Protein AF-A0A412N2S8-F1 (afdb_monomer_lite)

Secondary structure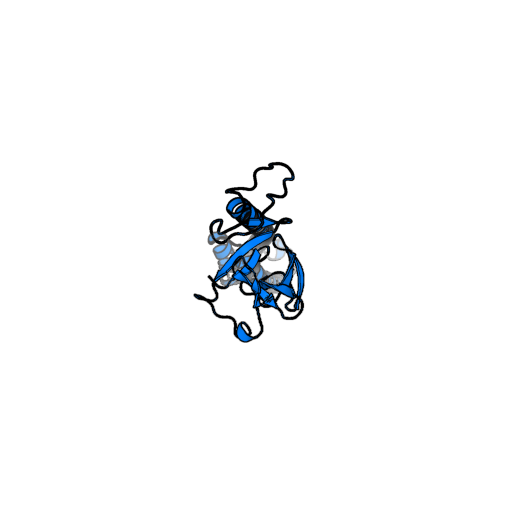 (DSSP, 8-state):
-PPP-TTTTT-SSHHHHHHHHHHHHHHHHHHHHHHHHHHGGGS-HHHHHHHHHHHHHGGG--SHHHHHHHHHHHHHHHHHHHHHHHHHHHHHHHHHHHHHHHHHHHHHHHTTSS-S-------TT-S-TTT--EEETTEEEEEEETTTS--TTGGG-EE-TT-BEE-TTSPEEEE-TTS-TT-EEEETTEEEEEEE--SPTTEEEEEE--

Radius of gyration: 35.7 Å; chains: 1; bounding box: 67×34×93 Å

Sequence (210 aa):
MQPVDYRGDGYGSMQEWNASMEAKRDSLEMRAQIIMNMYGDYATDDERAVLQGCIDGAGSLLTMGEVDTKSTELDELRTALENAKREALEAAAAEAEAAEAAQASYYNAGSGLSYTSAAYYANGSGLTRSSGVNNYNGRRETYYSSNVLYHHRTGEWTQDSEGFWRDPDGYYVVAAGDKAQGSTFTGSKGECKVYDSGCAAGTTDYYTGW

pLDDT: mean 87.4, std 16.27, range [31.22, 98.38]

Structure (mmCIF, N/CA/C/O backbone):
data_AF-A0A412N2S8-F1
#
_entry.id   AF-A0A412N2S8-F1
#
loop_
_atom_site.group_PDB
_atom_site.id
_atom_site.type_symbol
_atom_site.label_atom_id
_atom_site.label_alt_id
_atom_site.label_comp_id
_atom_site.label_asym_id
_atom_site.label_entity_id
_atom_site.label_seq_id
_atom_site.pdbx_PDB_ins_code
_atom_site.Cartn_x
_atom_site.Cartn_y
_atom_site.Cartn_z
_atom_site.occupancy
_atom_site.B_iso_or_equiv
_atom_site.auth_seq_id
_atom_site.auth_comp_id
_atom_site.auth_asym_id
_atom_site.auth_atom_id
_atom_site.pdbx_PDB_model_num
ATOM 1 N N . MET A 1 1 ? 16.211 11.663 -41.378 1.00 57.06 1 MET A N 1
ATOM 2 C CA . MET A 1 1 ? 16.834 10.574 -40.601 1.00 57.06 1 MET A CA 1
ATOM 3 C C . MET A 1 1 ? 18.337 10.693 -40.754 1.00 57.06 1 MET A C 1
ATOM 5 O O . MET A 1 1 ? 18.799 10.728 -41.889 1.00 57.06 1 MET A O 1
ATOM 9 N N . GLN A 1 2 ? 19.075 10.841 -39.653 1.00 61.84 2 GLN A N 1
ATOM 10 C CA . GLN A 1 2 ? 20.528 10.660 -39.686 1.00 61.84 2 GLN A CA 1
ATOM 11 C C . GLN A 1 2 ? 20.838 9.155 -39.815 1.00 61.84 2 GLN A C 1
ATOM 13 O O . GLN A 1 2 ? 20.032 8.349 -39.344 1.00 61.84 2 GLN A O 1
ATOM 18 N N . PRO A 1 3 ? 21.930 8.755 -40.490 1.00 75.88 3 PRO A N 1
ATOM 19 C CA . PRO A 1 3 ? 22.313 7.350 -40.585 1.00 75.88 3 PRO A CA 1
ATOM 20 C C . PRO A 1 3 ? 22.619 6.784 -39.193 1.00 75.88 3 PRO A C 1
ATOM 22 O O . PRO A 1 3 ? 23.322 7.427 -38.419 1.00 75.88 3 PRO A O 1
ATOM 25 N N . VAL A 1 4 ? 22.111 5.588 -38.892 1.00 84.88 4 VAL A N 1
ATOM 26 C CA . VAL A 1 4 ? 22.414 4.874 -37.643 1.00 84.88 4 VAL A CA 1
ATOM 27 C C . VAL A 1 4 ? 23.880 4.436 -37.650 1.00 84.88 4 VAL A C 1
ATOM 29 O O . VAL A 1 4 ? 24.302 3.707 -38.554 1.00 84.88 4 VAL A O 1
ATOM 32 N N . ASP A 1 5 ? 24.645 4.851 -36.640 1.00 88.69 5 ASP A N 1
ATOM 33 C CA . ASP A 1 5 ? 26.047 4.460 -36.460 1.00 88.69 5 ASP A CA 1
ATOM 34 C C . ASP A 1 5 ? 26.174 3.176 -35.627 1.00 88.69 5 ASP A C 1
ATOM 36 O O . ASP A 1 5 ? 26.707 3.155 -34.521 1.00 88.69 5 ASP A O 1
ATOM 40 N N . TYR A 1 6 ? 25.685 2.065 -36.183 1.00 90.38 6 TYR A N 1
ATOM 41 C CA . TYR A 1 6 ? 25.703 0.768 -35.497 1.00 90.38 6 TYR A CA 1
ATOM 42 C C . TYR A 1 6 ? 27.119 0.297 -35.118 1.00 90.38 6 TYR A C 1
ATOM 44 O O . TYR A 1 6 ? 27.279 -0.467 -34.169 1.00 90.38 6 TYR A O 1
ATOM 52 N N . ARG A 1 7 ? 28.154 0.740 -35.850 1.00 91.12 7 ARG A N 1
ATOM 53 C CA . ARG A 1 7 ? 29.556 0.422 -35.533 1.00 91.12 7 ARG A CA 1
ATOM 54 C C . ARG A 1 7 ? 30.070 1.256 -34.367 1.00 91.12 7 ARG A C 1
ATOM 56 O O . ARG A 1 7 ? 30.786 0.711 -33.533 1.00 91.12 7 ARG A O 1
ATOM 63 N N . GLY A 1 8 ? 29.712 2.541 -34.313 1.00 90.81 8 GLY A N 1
ATOM 64 C CA . GLY A 1 8 ? 29.968 3.407 -33.160 1.00 90.81 8 GLY A CA 1
ATOM 65 C C . GLY A 1 8 ? 29.314 2.880 -31.881 1.00 90.81 8 GLY A C 1
ATOM 66 O O . GLY A 1 8 ? 29.936 2.916 -30.823 1.00 90.81 8 GLY A O 1
ATOM 67 N N . ASP A 1 9 ? 28.133 2.271 -32.008 1.00 91.31 9 ASP A N 1
ATOM 68 C CA . ASP A 1 9 ? 27.423 1.595 -30.913 1.00 91.31 9 ASP A CA 1
ATOM 69 C C . ASP A 1 9 ? 28.010 0.208 -30.552 1.00 91.31 9 ASP A C 1
ATOM 71 O O . ASP A 1 9 ? 27.528 -0.451 -29.632 1.00 91.31 9 ASP A O 1
ATOM 75 N N . GLY A 1 10 ? 29.050 -0.260 -31.257 1.00 94.00 10 GLY A N 1
ATOM 76 C CA . GLY A 1 10 ? 29.771 -1.501 -30.942 1.00 94.00 10 GLY A CA 1
ATOM 77 C C . GLY A 1 10 ? 29.227 -2.781 -31.590 1.00 94.00 10 GLY A C 1
ATOM 78 O O . GLY A 1 10 ? 29.651 -3.873 -31.211 1.00 94.00 10 GLY A O 1
ATOM 79 N N . TYR A 1 11 ? 28.330 -2.679 -32.573 1.00 95.00 11 TYR A N 1
ATOM 80 C CA . TYR A 1 11 ? 27.733 -3.835 -33.249 1.00 95.00 11 TYR A CA 1
ATOM 81 C C . TYR A 1 11 ? 28.483 -4.203 -34.535 1.00 95.00 11 TYR A C 1
ATOM 83 O O . TYR A 1 11 ? 28.910 -3.341 -35.311 1.00 95.00 11 TYR A O 1
ATOM 91 N N . GLY A 1 12 ? 28.615 -5.507 -34.794 1.00 94.88 12 GLY A N 1
ATOM 92 C CA . GLY A 1 12 ? 29.287 -6.036 -35.983 1.00 94.88 12 GLY A CA 1
ATOM 93 C C . GLY A 1 12 ? 28.455 -5.881 -37.255 1.00 94.88 12 GLY A C 1
ATOM 94 O O . GLY A 1 12 ? 29.004 -5.787 -38.357 1.00 94.88 12 GLY A O 1
ATOM 95 N N . SER A 1 13 ? 27.129 -5.799 -37.118 1.00 95.50 13 SER A N 1
ATOM 96 C CA . SER A 1 13 ? 26.204 -5.596 -38.232 1.00 95.50 13 SER A CA 1
ATOM 97 C C . SER A 1 13 ? 24.954 -4.800 -37.846 1.00 95.50 13 SER A C 1
ATOM 99 O O . SER A 1 13 ? 24.549 -4.746 -36.687 1.00 95.50 13 SER A O 1
ATOM 101 N N . MET A 1 14 ? 24.284 -4.235 -38.855 1.00 94.56 14 MET A N 1
ATOM 102 C CA . MET A 1 14 ? 22.982 -3.575 -38.686 1.00 94.56 14 MET A CA 1
ATOM 103 C C . MET A 1 14 ? 21.895 -4.544 -38.185 1.00 94.56 14 MET A C 1
ATOM 105 O O . MET A 1 14 ? 20.975 -4.135 -37.487 1.00 94.56 14 MET A O 1
ATOM 109 N N . GLN A 1 15 ? 21.990 -5.833 -38.533 1.00 96.00 15 GLN A N 1
ATOM 110 C CA . GLN A 1 15 ? 21.047 -6.851 -38.061 1.00 96.00 15 GLN A CA 1
ATOM 111 C C . GLN A 1 15 ? 21.176 -7.073 -36.551 1.00 96.00 15 GLN A C 1
ATOM 113 O O . GLN A 1 15 ? 20.164 -7.096 -35.857 1.00 96.00 15 GLN A O 1
ATOM 118 N N . GLU A 1 16 ? 22.408 -7.176 -36.043 1.00 96.31 16 GLU A N 1
ATOM 119 C CA . GLU A 1 16 ? 22.677 -7.291 -34.603 1.00 96.31 16 GLU A CA 1
ATOM 120 C C . GLU A 1 16 ? 22.210 -6.047 -33.841 1.00 96.31 16 GLU A C 1
ATOM 122 O O . GLU A 1 16 ? 21.589 -6.171 -32.787 1.00 96.31 16 GLU A O 1
ATOM 127 N N . TRP A 1 17 ? 22.456 -4.856 -34.395 1.00 96.31 17 TRP A N 1
ATOM 128 C CA . TRP A 1 17 ? 21.993 -3.601 -33.802 1.00 96.31 17 TRP A CA 1
ATOM 129 C C . TRP A 1 17 ? 20.465 -3.531 -33.733 1.00 96.31 17 TRP A C 1
ATOM 131 O O . TRP A 1 17 ? 19.921 -3.250 -32.669 1.00 96.31 17 TRP A O 1
ATOM 141 N N . ASN A 1 18 ? 19.763 -3.860 -34.825 1.00 95.12 18 ASN A N 1
ATOM 142 C CA . ASN A 1 18 ? 18.297 -3.864 -34.857 1.00 95.12 18 ASN A CA 1
ATOM 143 C C . ASN A 1 18 ? 17.708 -4.848 -33.837 1.00 95.12 18 ASN A C 1
ATOM 145 O O . ASN A 1 18 ? 16.815 -4.469 -33.085 1.00 95.12 18 ASN A O 1
ATOM 149 N N . ALA A 1 19 ? 18.235 -6.076 -33.773 1.00 96.81 19 ALA A N 1
ATOM 150 C CA . ALA A 1 19 ? 17.777 -7.084 -32.816 1.00 96.81 19 ALA A CA 1
ATOM 151 C C . ALA A 1 19 ? 18.014 -6.642 -31.363 1.00 96.81 19 ALA A C 1
ATOM 153 O O . ALA A 1 19 ? 17.156 -6.822 -30.502 1.00 96.81 19 ALA A O 1
ATOM 154 N N . SER A 1 20 ? 19.165 -6.024 -31.082 1.00 96.69 20 SER A N 1
ATOM 155 C CA . SER A 1 20 ? 19.449 -5.494 -29.749 1.00 96.69 20 SER A CA 1
ATOM 156 C C . SER A 1 20 ? 18.586 -4.285 -29.397 1.00 96.69 20 SER A C 1
ATOM 158 O O . SER A 1 20 ? 18.206 -4.151 -28.237 1.00 96.69 20 SER A O 1
ATOM 160 N N . MET A 1 21 ? 18.300 -3.402 -30.353 1.00 96.19 21 MET A N 1
ATOM 161 C CA . MET A 1 21 ? 17.406 -2.262 -30.151 1.00 96.19 21 MET A CA 1
ATOM 162 C C . MET A 1 21 ? 15.991 -2.725 -29.828 1.00 96.19 21 MET A C 1
ATOM 164 O O . MET A 1 21 ? 15.412 -2.246 -28.859 1.00 96.19 21 MET A O 1
ATOM 168 N N . GLU A 1 22 ? 15.456 -3.672 -30.599 1.00 96.62 22 GLU A N 1
ATOM 169 C CA . GLU A 1 22 ? 14.142 -4.274 -30.355 1.00 96.62 22 GLU A CA 1
ATOM 170 C C . GLU A 1 22 ? 14.080 -4.891 -28.953 1.00 96.62 22 GLU A C 1
ATOM 172 O O . GLU A 1 22 ? 13.273 -4.465 -28.132 1.00 96.62 22 GLU A O 1
ATOM 177 N N . ALA A 1 23 ? 15.039 -5.757 -28.609 1.00 97.81 23 ALA A N 1
ATOM 178 C CA . ALA A 1 23 ? 15.091 -6.389 -27.291 1.00 97.81 23 ALA A CA 1
ATOM 179 C C . ALA A 1 23 ? 15.180 -5.382 -26.129 1.00 97.81 23 ALA A C 1
ATO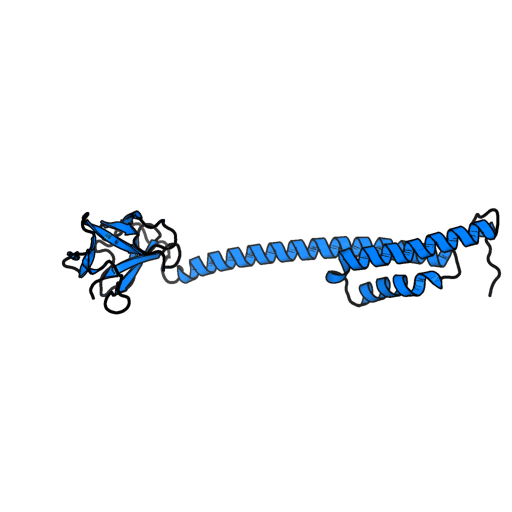M 181 O O . ALA A 1 23 ? 14.576 -5.587 -25.073 1.00 97.81 23 ALA A O 1
ATOM 182 N N . LYS A 1 24 ? 15.936 -4.287 -26.289 1.00 97.50 24 LYS A N 1
ATOM 183 C CA . LYS A 1 24 ? 16.009 -3.253 -25.251 1.00 97.50 24 LYS A CA 1
ATOM 184 C C . LYS A 1 24 ? 14.706 -2.451 -25.138 1.00 97.50 24 LYS A C 1
ATOM 186 O O . LYS A 1 24 ? 14.319 -2.133 -24.017 1.00 97.50 24 LYS A O 1
ATOM 191 N N . ARG A 1 25 ? 14.021 -2.140 -26.245 1.00 98.06 25 ARG A N 1
ATOM 192 C CA . ARG A 1 25 ? 12.715 -1.452 -26.220 1.00 98.06 25 ARG A CA 1
ATOM 193 C C . ARG A 1 25 ? 11.647 -2.316 -25.547 1.00 98.06 25 ARG A C 1
ATOM 195 O O . ARG A 1 25 ? 10.978 -1.826 -24.643 1.00 98.06 25 ARG A O 1
ATOM 202 N N . ASP A 1 26 ? 11.583 -3.600 -25.890 1.00 97.81 26 ASP A N 1
ATOM 203 C CA . ASP A 1 26 ? 10.674 -4.561 -25.249 1.00 97.81 26 ASP A CA 1
ATOM 204 C C . ASP A 1 26 ? 10.955 -4.671 -23.742 1.00 97.81 26 ASP A C 1
ATOM 206 O O . ASP A 1 26 ? 10.045 -4.709 -22.912 1.00 97.81 26 ASP A O 1
ATOM 210 N N . SER A 1 27 ? 12.238 -4.669 -23.364 1.00 97.69 27 SER A N 1
ATOM 211 C CA . SER A 1 27 ? 12.658 -4.667 -21.960 1.00 97.69 27 SER A CA 1
ATOM 212 C C . SER A 1 27 ? 12.204 -3.407 -21.214 1.00 97.69 27 SER A C 1
ATOM 214 O O . SER A 1 27 ? 11.771 -3.511 -20.065 1.00 97.69 27 SER A O 1
ATOM 216 N N . LEU A 1 28 ? 12.267 -2.226 -21.842 1.00 98.19 28 LEU A N 1
ATOM 217 C CA . LEU A 1 28 ? 11.774 -0.979 -21.246 1.00 98.19 28 LEU A CA 1
ATOM 218 C C . LEU A 1 28 ? 10.267 -1.032 -20.989 1.00 98.19 28 LEU A C 1
ATOM 220 O O . LEU A 1 28 ? 9.842 -0.732 -19.874 1.00 98.19 28 LEU A O 1
ATOM 224 N N . GLU A 1 29 ? 9.482 -1.447 -21.984 1.00 97.88 29 GLU A N 1
ATOM 225 C CA . GLU A 1 29 ? 8.028 -1.593 -21.854 1.00 97.88 29 GLU A CA 1
ATOM 226 C C . GLU A 1 29 ? 7.679 -2.578 -20.728 1.00 97.88 29 GLU A C 1
ATOM 228 O O . GLU A 1 29 ? 6.937 -2.245 -19.800 1.00 97.88 29 GLU A O 1
ATOM 233 N N . MET A 1 30 ? 8.297 -3.764 -20.738 1.00 97.62 30 MET A N 1
ATOM 234 C CA . MET A 1 30 ? 8.053 -4.794 -19.729 1.00 97.62 30 MET A CA 1
ATOM 235 C C . MET A 1 30 ? 8.431 -4.324 -18.319 1.00 97.62 30 MET A C 1
ATOM 237 O O . MET A 1 30 ? 7.669 -4.526 -17.369 1.00 97.62 30 MET A O 1
ATOM 241 N N . ARG A 1 31 ? 9.598 -3.687 -18.155 1.00 98.25 31 ARG A N 1
ATOM 242 C CA . ARG A 1 31 ? 10.041 -3.149 -16.859 1.00 98.25 31 ARG A CA 1
ATOM 243 C C . ARG A 1 31 ? 9.100 -2.057 -16.365 1.00 98.25 31 ARG A C 1
ATOM 245 O O . ARG A 1 31 ? 8.739 -2.082 -15.189 1.00 98.25 31 ARG A O 1
ATOM 252 N N . ALA A 1 32 ? 8.667 -1.148 -17.237 1.00 98.38 32 ALA A N 1
ATOM 253 C CA . ALA A 1 32 ? 7.730 -0.089 -16.877 1.00 98.38 32 ALA A CA 1
ATOM 254 C C . ALA A 1 32 ? 6.373 -0.662 -16.440 1.00 98.38 32 ALA A C 1
ATOM 256 O O . ALA A 1 32 ? 5.845 -0.247 -15.409 1.00 98.38 32 ALA A O 1
ATOM 257 N N . GLN A 1 33 ? 5.861 -1.688 -17.127 1.00 98.06 33 GLN A N 1
ATOM 258 C CA . GLN A 1 33 ? 4.627 -2.374 -16.737 1.00 98.06 33 GLN A CA 1
ATOM 259 C C . GLN A 1 33 ? 4.743 -3.064 -15.369 1.00 98.06 33 GLN A C 1
ATOM 261 O O . GLN A 1 33 ? 3.822 -2.989 -14.553 1.00 98.06 33 GLN A O 1
ATOM 266 N N . ILE A 1 34 ? 5.874 -3.723 -15.089 1.00 97.94 34 ILE A N 1
ATOM 267 C CA . ILE A 1 34 ? 6.133 -4.352 -13.783 1.00 97.94 34 ILE A CA 1
ATOM 268 C C . ILE A 1 34 ? 6.169 -3.295 -12.677 1.00 97.94 34 ILE A C 1
ATOM 270 O O . ILE A 1 34 ? 5.526 -3.477 -11.642 1.00 97.94 34 ILE A O 1
ATOM 274 N N . ILE A 1 35 ? 6.884 -2.187 -12.898 1.00 97.62 35 ILE A N 1
ATOM 275 C CA . ILE A 1 35 ? 6.979 -1.095 -11.923 1.00 97.62 35 ILE A CA 1
ATOM 276 C C . ILE A 1 35 ? 5.594 -0.491 -11.669 1.00 97.62 35 ILE A C 1
ATOM 278 O O . ILE A 1 35 ? 5.199 -0.356 -10.513 1.00 97.62 35 ILE A O 1
ATOM 282 N N . MET A 1 36 ? 4.821 -0.219 -12.724 1.00 97.00 36 MET A N 1
ATOM 283 C CA . MET A 1 36 ? 3.456 0.302 -12.616 1.00 97.00 36 MET A CA 1
ATOM 284 C C . MET A 1 36 ? 2.546 -0.637 -11.811 1.00 97.00 36 MET A C 1
ATOM 286 O O . MET A 1 36 ? 1.832 -0.191 -10.919 1.00 97.00 36 MET A O 1
ATOM 290 N N . ASN A 1 37 ? 2.617 -1.948 -12.055 1.00 97.62 37 ASN A N 1
ATOM 291 C CA . ASN A 1 37 ? 1.801 -2.930 -11.336 1.00 97.62 37 ASN A CA 1
ATOM 292 C C . ASN A 1 37 ? 2.188 -3.069 -9.854 1.00 97.62 37 ASN A C 1
ATOM 294 O O . ASN A 1 37 ? 1.328 -3.325 -9.015 1.00 97.62 37 ASN A O 1
ATOM 298 N N . MET A 1 38 ? 3.477 -2.961 -9.521 1.00 97.38 38 MET A N 1
ATOM 299 C CA . MET A 1 38 ? 3.968 -3.178 -8.153 1.00 97.38 38 MET A CA 1
ATOM 300 C C . MET A 1 38 ? 3.946 -1.923 -7.280 1.00 97.38 38 MET A C 1
ATOM 302 O O . MET A 1 38 ? 3.806 -2.036 -6.055 1.00 97.38 38 MET A O 1
ATOM 306 N N . TYR A 1 39 ? 4.139 -0.758 -7.899 1.00 97.19 39 TYR A N 1
ATOM 307 C CA . TYR A 1 39 ? 4.363 0.506 -7.205 1.00 97.19 39 TYR A CA 1
ATOM 308 C C . TYR A 1 39 ? 3.443 1.641 -7.657 1.00 97.19 39 TYR A C 1
ATOM 310 O O . TYR A 1 39 ? 3.536 2.727 -7.093 1.00 97.19 39 TYR A O 1
ATOM 318 N N . GLY A 1 40 ? 2.544 1.417 -8.621 1.00 95.44 40 GLY A N 1
ATOM 319 C CA . GLY A 1 40 ? 1.673 2.462 -9.162 1.00 95.44 40 GLY A CA 1
ATOM 320 C C . GLY A 1 40 ? 0.915 3.223 -8.076 1.00 95.44 40 GLY A C 1
ATOM 321 O O . GLY A 1 40 ? 0.892 4.448 -8.102 1.00 95.44 40 GLY A O 1
ATOM 322 N N . ASP A 1 41 ? 0.382 2.534 -7.065 1.00 97.12 41 ASP A N 1
ATOM 323 C CA . ASP A 1 41 ? -0.347 3.146 -5.938 1.00 97.12 41 ASP A CA 1
ATOM 324 C C . ASP A 1 41 ? 0.491 4.112 -5.085 1.00 97.12 41 ASP A C 1
ATOM 326 O O . ASP A 1 41 ? -0.073 4.954 -4.392 1.00 97.12 41 ASP A O 1
ATOM 330 N N . TYR A 1 42 ? 1.820 4.024 -5.165 1.00 96.56 42 TYR A N 1
ATOM 331 C CA . TYR A 1 42 ? 2.763 4.888 -4.451 1.00 96.56 42 TYR A CA 1
ATOM 332 C C . TYR A 1 42 ? 3.399 5.954 -5.354 1.00 96.56 42 TYR A C 1
ATOM 334 O O . TYR A 1 42 ? 4.127 6.807 -4.858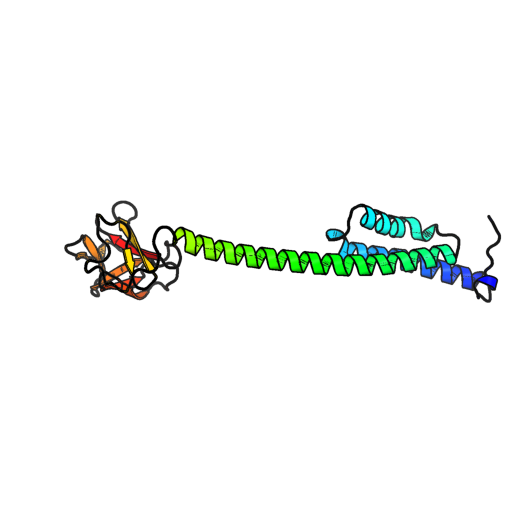 1.00 96.56 42 TYR A O 1
ATOM 342 N N . ALA A 1 43 ? 3.148 5.894 -6.663 1.00 96.69 43 ALA A N 1
ATOM 343 C CA . ALA A 1 43 ? 3.669 6.840 -7.637 1.00 96.69 43 ALA A CA 1
ATOM 344 C C . ALA A 1 43 ? 2.797 8.098 -7.716 1.00 96.69 43 ALA A C 1
ATOM 346 O O . ALA A 1 43 ? 1.565 8.015 -7.723 1.00 96.69 43 ALA A O 1
ATOM 347 N N . THR A 1 44 ? 3.447 9.251 -7.852 1.00 97.50 44 THR A N 1
ATOM 348 C CA . THR A 1 44 ? 2.804 10.521 -8.208 1.00 97.50 44 THR A CA 1
ATOM 349 C C . THR A 1 44 ? 2.267 10.492 -9.642 1.00 97.50 44 THR A C 1
ATOM 351 O O . THR A 1 44 ? 2.647 9.644 -10.451 1.00 97.50 44 THR A O 1
ATOM 354 N N . ASP A 1 45 ? 1.395 11.440 -9.988 1.00 97.81 45 ASP A N 1
ATOM 355 C CA . ASP A 1 45 ? 0.839 11.539 -11.344 1.00 97.81 45 ASP A CA 1
ATOM 356 C C . ASP A 1 45 ? 1.928 11.737 -12.414 1.00 97.81 45 ASP A C 1
ATOM 358 O O . ASP A 1 45 ? 1.851 11.133 -13.486 1.00 97.81 45 ASP A O 1
ATOM 362 N N . ASP A 1 46 ? 2.975 12.509 -12.107 1.00 97.69 46 ASP A N 1
ATOM 363 C CA . ASP A 1 46 ? 4.109 12.732 -13.011 1.00 97.69 46 ASP A CA 1
ATOM 364 C C . ASP A 1 46 ? 4.925 11.446 -13.215 1.00 97.69 46 ASP A C 1
ATOM 366 O O . ASP A 1 46 ? 5.266 11.084 -14.341 1.00 97.69 46 ASP A O 1
ATOM 370 N N . GLU A 1 47 ? 5.191 10.697 -12.144 1.00 98.12 47 GLU A N 1
ATOM 371 C CA . GLU A 1 47 ? 5.898 9.412 -12.209 1.00 98.12 47 GLU A CA 1
ATOM 372 C C . GLU A 1 47 ? 5.085 8.350 -12.963 1.00 98.12 47 GLU A C 1
ATOM 374 O O . GLU A 1 47 ? 5.630 7.599 -13.776 1.00 98.12 47 GLU A O 1
ATOM 379 N N . ARG A 1 48 ? 3.762 8.325 -12.761 1.00 97.75 48 ARG A N 1
ATOM 380 C CA . ARG A 1 48 ? 2.837 7.491 -13.543 1.00 97.75 48 ARG A CA 1
ATOM 381 C C . ARG A 1 48 ? 2.852 7.878 -15.018 1.00 97.75 48 ARG A C 1
ATOM 383 O O . ARG A 1 48 ? 2.836 6.989 -15.867 1.00 97.75 48 ARG A O 1
ATOM 390 N N . ALA A 1 49 ? 2.922 9.170 -15.337 1.00 97.19 49 ALA A N 1
ATOM 391 C CA . ALA A 1 49 ? 3.035 9.639 -16.714 1.00 97.19 49 ALA A CA 1
ATOM 392 C C . ALA A 1 49 ? 4.362 9.206 -17.361 1.00 97.19 49 ALA A C 1
ATOM 394 O O . ALA A 1 49 ? 4.366 8.819 -18.530 1.00 97.19 49 ALA A O 1
ATOM 395 N N . VAL A 1 50 ? 5.469 9.195 -16.609 1.00 96.62 50 VAL A N 1
ATOM 396 C CA . VAL A 1 50 ? 6.759 8.659 -17.082 1.00 96.62 50 VAL A CA 1
ATOM 397 C C . VAL A 1 50 ? 6.657 7.160 -17.379 1.00 96.62 50 VAL A C 1
ATOM 399 O O . VAL A 1 50 ? 7.058 6.728 -18.460 1.00 96.62 50 VAL A O 1
ATOM 402 N N . LEU A 1 51 ? 6.078 6.367 -16.469 1.00 98.06 51 LEU A N 1
ATOM 403 C CA . LEU A 1 51 ? 5.877 4.926 -16.675 1.00 98.06 51 LEU A CA 1
ATOM 404 C C . LEU A 1 51 ? 4.982 4.644 -17.883 1.00 98.06 51 LEU A C 1
ATOM 406 O O . LEU A 1 51 ? 5.336 3.823 -18.728 1.00 98.06 51 LEU A O 1
ATOM 410 N N . GLN A 1 52 ? 3.862 5.358 -17.999 1.00 97.75 52 GLN A N 1
ATOM 411 C CA . GLN A 1 52 ? 2.935 5.216 -19.119 1.00 97.75 52 GLN A CA 1
ATOM 412 C C . GLN A 1 52 ? 3.587 5.624 -20.446 1.00 97.75 52 GLN A C 1
ATOM 414 O O . GLN A 1 52 ? 3.442 4.931 -21.448 1.00 97.75 52 GLN A O 1
ATOM 419 N N . GLY A 1 53 ? 4.384 6.697 -20.445 1.00 96.69 53 GLY A N 1
ATOM 420 C CA . GLY A 1 53 ? 5.161 7.115 -21.609 1.00 96.69 53 GLY A CA 1
ATOM 421 C C . GLY A 1 53 ? 6.188 6.069 -22.051 1.00 96.69 53 GLY A C 1
ATOM 422 O O . GLY A 1 53 ? 6.402 5.899 -23.250 1.00 96.69 53 GLY A O 1
ATOM 423 N N . CYS A 1 54 ? 6.796 5.335 -21.115 1.00 97.06 54 CYS A N 1
ATOM 424 C CA . CYS A 1 54 ? 7.662 4.202 -21.445 1.00 97.06 54 CYS A CA 1
ATOM 425 C C . CYS A 1 54 ? 6.872 3.020 -22.023 1.00 97.06 54 CYS A C 1
ATOM 427 O O . CYS A 1 54 ? 7.317 2.447 -23.014 1.00 97.06 54 CYS A O 1
ATOM 429 N N . ILE A 1 55 ? 5.708 2.688 -21.455 1.00 97.69 55 ILE A N 1
ATOM 430 C CA . ILE A 1 55 ? 4.847 1.592 -21.933 1.00 97.69 55 ILE A CA 1
ATOM 431 C C . ILE A 1 55 ? 4.369 1.856 -23.367 1.00 97.69 55 ILE A C 1
ATOM 433 O O . ILE A 1 55 ? 4.533 1.012 -24.239 1.00 97.69 55 ILE A O 1
ATOM 437 N N . ASP A 1 56 ? 3.850 3.053 -23.642 1.00 97.19 56 ASP A N 1
ATOM 438 C CA . ASP A 1 56 ? 3.271 3.371 -24.954 1.00 97.19 56 ASP A CA 1
ATOM 439 C C . ASP A 1 56 ? 4.331 3.790 -25.992 1.00 97.19 56 ASP A C 1
ATOM 441 O O . ASP A 1 56 ? 4.092 3.750 -27.202 1.00 97.19 56 ASP A O 1
ATOM 445 N N . GLY A 1 57 ? 5.496 4.255 -25.528 1.00 94.69 57 GLY A N 1
ATOM 446 C CA . GLY A 1 57 ? 6.467 4.987 -26.342 1.00 94.69 57 GLY A CA 1
ATOM 447 C C . GLY A 1 57 ? 7.796 4.281 -26.607 1.00 94.69 57 GLY A C 1
ATOM 448 O O . GLY A 1 57 ? 8.522 4.726 -27.502 1.00 94.69 57 GLY A O 1
ATOM 449 N N . ALA A 1 58 ? 8.134 3.192 -25.901 1.00 95.25 58 ALA A N 1
ATOM 450 C CA . ALA A 1 58 ? 9.440 2.529 -26.038 1.00 95.25 58 ALA A CA 1
ATOM 451 C C . ALA A 1 58 ? 9.744 2.101 -27.485 1.00 95.25 58 ALA A C 1
ATOM 453 O O . ALA A 1 58 ? 10.861 2.295 -27.969 1.00 95.25 58 ALA A O 1
ATOM 454 N N . GLY A 1 59 ? 8.734 1.620 -28.218 1.00 93.81 59 GLY A N 1
ATOM 455 C CA . GLY A 1 59 ? 8.846 1.231 -29.629 1.00 93.81 59 GLY A CA 1
ATOM 456 C C . GLY A 1 59 ? 9.316 2.349 -30.576 1.00 93.81 59 GLY A C 1
ATOM 457 O O . GLY A 1 59 ? 9.858 2.059 -31.644 1.00 93.81 59 GLY A O 1
ATOM 458 N N . SER A 1 60 ? 9.149 3.618 -30.187 1.00 95.00 60 SER A N 1
ATOM 459 C CA . SER A 1 60 ? 9.439 4.792 -31.025 1.00 95.00 60 SER A CA 1
ATOM 460 C C . SER A 1 60 ? 10.854 5.362 -30.860 1.00 95.00 60 SER A C 1
ATOM 462 O O . SER A 1 60 ? 11.245 6.228 -31.641 1.00 95.00 60 SER A O 1
ATOM 464 N N . LEU A 1 61 ? 11.629 4.905 -29.869 1.00 94.88 61 LEU A N 1
ATOM 465 C CA . LEU A 1 61 ? 12.987 5.403 -29.594 1.00 94.88 61 LEU A CA 1
ATOM 466 C C . LEU A 1 61 ? 13.932 5.051 -30.741 1.00 94.88 61 LEU A C 1
ATOM 468 O O . LEU A 1 61 ? 13.975 3.896 -31.129 1.00 94.88 61 LEU A O 1
ATOM 472 N N . LEU A 1 62 ? 14.721 5.973 -31.287 1.00 92.81 62 LEU A N 1
ATOM 473 C CA . LEU A 1 62 ? 15.436 5.745 -32.553 1.00 92.81 62 LEU A CA 1
ATOM 474 C C . LEU A 1 62 ? 16.911 5.375 -32.381 1.00 92.81 62 LEU A C 1
ATOM 476 O O . LEU A 1 62 ? 17.507 4.832 -33.312 1.00 92.81 62 LEU A O 1
ATOM 480 N N . THR A 1 63 ? 17.494 5.646 -31.218 1.00 93.50 63 THR A N 1
ATOM 481 C CA . THR A 1 63 ? 18.932 5.497 -30.960 1.00 93.50 63 THR A CA 1
ATOM 482 C C . THR A 1 63 ? 19.213 4.689 -29.697 1.00 93.50 63 THR A C 1
ATOM 484 O O . THR A 1 63 ? 18.401 4.657 -28.770 1.00 93.50 63 THR A O 1
ATOM 487 N N . MET A 1 64 ? 20.393 4.063 -29.636 1.00 93.94 64 MET A N 1
ATOM 488 C CA . MET A 1 64 ? 20.831 3.321 -28.450 1.00 93.94 64 MET A CA 1
ATOM 489 C C . MET A 1 64 ? 20.945 4.236 -27.224 1.00 93.94 64 MET A C 1
ATOM 491 O O . MET A 1 64 ? 20.527 3.863 -26.133 1.00 93.94 64 MET A O 1
ATOM 495 N N . GLY A 1 65 ? 21.425 5.467 -27.431 1.00 94.31 65 GLY A N 1
ATOM 496 C CA . GLY A 1 65 ? 21.527 6.479 -26.381 1.00 94.31 65 GLY A CA 1
ATOM 497 C C . GLY A 1 65 ? 20.177 6.836 -25.757 1.00 94.31 65 GLY A C 1
ATOM 498 O O . GLY A 1 65 ? 20.077 6.881 -24.538 1.00 94.31 65 GLY A O 1
ATOM 499 N N . GLU A 1 66 ? 19.120 7.021 -26.556 1.00 95.19 66 GLU A N 1
ATOM 500 C CA . GLU A 1 66 ? 17.771 7.287 -26.027 1.00 95.19 66 GLU A CA 1
ATOM 501 C C . GLU A 1 66 ? 17.249 6.128 -25.169 1.00 95.19 66 GLU A C 1
ATOM 503 O O . GLU A 1 66 ? 16.663 6.350 -24.110 1.00 95.19 66 GLU A O 1
ATOM 508 N N . VAL A 1 67 ? 17.484 4.891 -25.612 1.00 96.19 67 VAL A N 1
ATOM 509 C CA . VAL A 1 67 ? 17.093 3.677 -24.885 1.00 96.19 67 VAL A CA 1
ATOM 510 C C . VAL A 1 67 ? 17.872 3.539 -23.574 1.00 96.19 67 VAL A C 1
ATOM 512 O O . VAL A 1 67 ? 17.274 3.240 -22.542 1.00 96.19 67 VAL A O 1
ATOM 515 N N . ASP A 1 68 ? 19.179 3.799 -23.580 1.00 95.69 68 ASP A N 1
ATOM 516 C CA . ASP A 1 68 ? 20.026 3.718 -22.384 1.00 95.69 68 ASP A CA 1
ATOM 517 C C . ASP A 1 68 ? 19.711 4.842 -21.378 1.00 95.69 68 ASP A C 1
ATOM 519 O O . ASP A 1 68 ? 19.661 4.597 -20.167 1.00 95.69 68 ASP A O 1
ATOM 523 N N . THR A 1 69 ? 19.407 6.053 -21.862 1.00 97.06 69 THR A N 1
ATOM 524 C CA . THR A 1 69 ? 18.895 7.148 -21.025 1.00 97.06 69 THR A CA 1
ATOM 525 C C . THR A 1 69 ? 17.570 6.753 -20.379 1.00 97.06 69 THR A C 1
ATOM 527 O O . THR A 1 69 ? 17.453 6.814 -19.157 1.00 97.06 69 THR A O 1
ATOM 530 N N . LYS A 1 70 ? 16.601 6.258 -21.162 1.00 97.31 70 LYS A N 1
ATOM 531 C CA . LYS A 1 70 ? 15.305 5.805 -20.630 1.00 97.31 70 LYS A CA 1
ATOM 532 C C . LYS A 1 70 ? 15.444 4.636 -19.660 1.00 97.31 70 LYS A C 1
ATOM 534 O O . LYS A 1 70 ? 14.719 4.574 -18.673 1.00 97.31 70 LYS A O 1
ATOM 539 N N . SER A 1 71 ? 16.390 3.730 -19.900 1.00 97.62 71 SER A N 1
ATOM 540 C CA . SER A 1 71 ? 16.677 2.622 -18.987 1.00 97.62 71 SER A CA 1
ATOM 541 C C . SER A 1 71 ? 17.175 3.114 -17.635 1.00 97.62 71 SER A C 1
ATOM 543 O O . SER A 1 71 ? 16.714 2.606 -16.615 1.00 97.62 71 SER A O 1
ATOM 545 N N . THR A 1 72 ? 18.091 4.086 -17.636 1.00 97.81 72 THR A N 1
ATOM 546 C CA . THR A 1 72 ? 18.625 4.696 -16.410 1.00 97.81 72 THR A CA 1
ATOM 547 C C . THR A 1 72 ? 17.528 5.437 -15.647 1.00 97.81 72 THR A C 1
ATOM 549 O O . THR A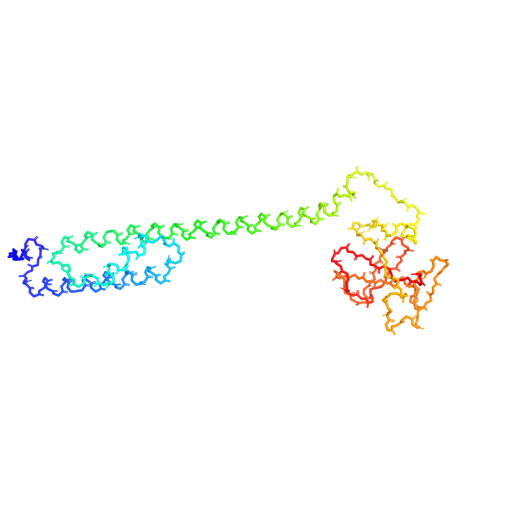 1 72 ? 17.350 5.188 -14.459 1.00 97.81 72 THR A O 1
ATOM 552 N N . GLU A 1 73 ? 16.731 6.264 -16.336 1.00 96.94 73 GLU A N 1
ATOM 553 C CA . GLU A 1 73 ? 15.584 6.965 -15.734 1.00 96.94 73 GLU A CA 1
ATOM 554 C C . GLU A 1 73 ? 14.604 5.981 -15.073 1.00 96.94 73 GLU A C 1
ATOM 556 O O . GLU A 1 73 ? 14.101 6.229 -13.979 1.00 96.94 73 GLU A O 1
ATOM 561 N N . LEU A 1 74 ? 14.356 4.832 -15.710 1.00 97.75 74 LEU A N 1
ATOM 562 C CA . LEU A 1 74 ? 13.453 3.812 -15.186 1.00 97.75 74 LEU A CA 1
ATOM 563 C C . LEU A 1 74 ? 14.016 3.088 -13.947 1.00 97.75 74 LEU A C 1
ATOM 565 O O . LEU A 1 74 ? 13.250 2.733 -13.051 1.00 97.75 74 LEU A O 1
ATOM 569 N N . ASP A 1 75 ? 15.335 2.878 -13.872 1.00 97.94 75 ASP A N 1
ATOM 570 C CA . ASP A 1 75 ? 16.000 2.300 -12.691 1.00 97.94 75 ASP A CA 1
ATOM 571 C C . ASP A 1 75 ? 15.999 3.262 -11.495 1.00 97.94 75 ASP A C 1
ATOM 573 O O . ASP A 1 75 ? 15.736 2.856 -10.356 1.00 97.94 75 ASP A O 1
ATOM 577 N N . GLU A 1 76 ? 16.242 4.546 -11.752 1.00 98.06 76 GLU A N 1
ATOM 578 C CA . GLU A 1 76 ? 16.142 5.600 -10.741 1.00 98.06 76 GLU A CA 1
ATOM 579 C C . GLU A 1 76 ? 14.707 5.716 -10.219 1.00 98.06 76 GLU A C 1
ATOM 581 O O . GLU A 1 76 ? 14.485 5.687 -9.005 1.00 98.06 76 GLU A O 1
ATOM 586 N N . LEU A 1 77 ? 13.725 5.745 -11.127 1.00 98.25 77 LEU A N 1
ATOM 587 C CA . LEU A 1 77 ? 12.312 5.815 -10.772 1.00 98.25 77 LEU A CA 1
ATOM 588 C C . LEU A 1 77 ? 11.871 4.606 -9.945 1.00 98.25 77 LEU A C 1
ATOM 590 O O . LEU A 1 77 ? 11.188 4.755 -8.934 1.00 98.25 77 LEU A O 1
ATOM 594 N N . ARG A 1 78 ? 12.302 3.398 -10.319 1.00 98.25 78 ARG A N 1
ATOM 595 C CA . ARG A 1 78 ? 12.034 2.196 -9.524 1.00 98.25 78 ARG A CA 1
ATOM 596 C C . ARG A 1 78 ? 12.564 2.336 -8.097 1.00 98.25 78 ARG A C 1
ATOM 598 O O . ARG A 1 78 ? 11.853 2.009 -7.152 1.00 98.25 78 ARG A O 1
ATOM 605 N N . THR A 1 79 ? 13.794 2.820 -7.944 1.00 98.25 79 THR A N 1
ATOM 606 C CA . THR A 1 79 ? 14.425 3.001 -6.628 1.00 98.25 79 THR A CA 1
ATOM 607 C C . THR A 1 79 ? 13.672 4.038 -5.789 1.00 98.25 79 THR A C 1
ATOM 609 O O . THR A 1 79 ? 13.458 3.837 -4.591 1.00 98.25 79 THR A O 1
ATOM 612 N N . ALA A 1 80 ? 13.231 5.135 -6.409 1.00 97.88 80 ALA A N 1
ATOM 613 C CA . ALA A 1 80 ? 12.403 6.143 -5.754 1.00 97.88 80 ALA A CA 1
ATOM 614 C C . ALA A 1 80 ? 11.069 5.549 -5.270 1.00 97.88 80 ALA A C 1
ATOM 616 O O . ALA A 1 80 ? 10.706 5.712 -4.106 1.00 97.88 80 ALA A O 1
ATOM 617 N N . LEU A 1 81 ? 10.391 4.774 -6.117 1.00 98.00 81 LEU A N 1
ATOM 618 C CA . LEU A 1 81 ? 9.105 4.153 -5.796 1.00 98.00 81 LEU A CA 1
ATOM 619 C C . LEU A 1 81 ? 9.205 3.034 -4.749 1.00 98.00 81 LEU A C 1
ATOM 621 O O . LEU A 1 81 ? 8.306 2.872 -3.921 1.00 98.00 81 LEU A O 1
ATOM 625 N N . GLU A 1 82 ? 10.304 2.279 -4.735 1.00 98.06 82 GLU A N 1
ATOM 626 C CA . GLU A 1 82 ? 10.606 1.319 -3.668 1.00 98.06 82 GLU A CA 1
ATOM 627 C C . GLU A 1 82 ? 10.729 2.021 -2.305 1.00 98.06 82 GLU A C 1
ATOM 629 O O . GLU A 1 82 ? 10.173 1.543 -1.310 1.00 98.06 82 GLU A O 1
ATOM 634 N N . ASN A 1 83 ? 11.386 3.184 -2.266 1.00 97.00 83 ASN A N 1
ATOM 635 C CA . ASN A 1 83 ? 11.472 4.007 -1.061 1.00 97.00 83 ASN A CA 1
ATOM 636 C C . ASN A 1 83 ? 10.124 4.617 -0.672 1.00 97.00 83 ASN A C 1
ATOM 638 O O . ASN A 1 83 ? 9.744 4.511 0.492 1.00 97.00 83 ASN A O 1
ATOM 642 N N . ALA A 1 84 ? 9.375 5.172 -1.627 1.00 97.00 84 ALA A N 1
ATOM 643 C CA . ALA A 1 84 ? 8.057 5.752 -1.377 1.00 97.00 84 ALA A CA 1
ATOM 644 C C . ALA A 1 84 ? 7.091 4.717 -0.780 1.00 97.00 84 ALA A C 1
ATOM 646 O O . ALA A 1 84 ? 6.399 4.987 0.200 1.00 97.00 84 ALA A O 1
ATOM 647 N N . LYS A 1 85 ? 7.102 3.487 -1.309 1.00 97.44 85 LYS A N 1
ATOM 648 C CA . LYS A 1 85 ? 6.332 2.373 -0.749 1.00 97.44 85 LYS A CA 1
ATOM 649 C C . LYS A 1 85 ? 6.738 2.052 0.685 1.00 97.44 85 LYS A C 1
ATOM 651 O O . LYS A 1 85 ? 5.867 1.866 1.533 1.00 97.44 85 LYS A O 1
ATOM 656 N N . ARG A 1 86 ? 8.041 1.958 0.961 1.00 97.50 86 ARG A N 1
ATOM 657 C CA . ARG A 1 86 ? 8.553 1.698 2.313 1.00 97.50 86 ARG A CA 1
ATOM 658 C C . ARG A 1 86 ? 8.101 2.792 3.284 1.00 97.50 86 ARG A C 1
ATOM 660 O O . ARG A 1 86 ? 7.561 2.467 4.334 1.00 97.50 86 ARG A O 1
ATOM 667 N N . GLU A 1 87 ? 8.258 4.056 2.911 1.00 96.62 87 GLU A N 1
ATOM 668 C CA . GLU A 1 87 ? 7.871 5.205 3.737 1.00 96.62 87 GLU A CA 1
ATOM 669 C C . GLU A 1 87 ? 6.361 5.262 3.978 1.00 96.62 87 GLU A C 1
ATOM 671 O O . GLU A 1 87 ? 5.933 5.483 5.107 1.00 96.62 87 GLU A O 1
ATOM 676 N N . ALA A 1 88 ? 5.543 4.978 2.960 1.00 94.00 88 ALA A N 1
ATOM 677 C CA . ALA A 1 88 ? 4.092 4.904 3.111 1.00 94.00 88 ALA A CA 1
ATOM 678 C C . ALA A 1 88 ? 3.664 3.786 4.077 1.00 94.00 88 ALA A C 1
ATOM 680 O O . ALA A 1 88 ? 2.750 3.974 4.879 1.00 94.00 88 ALA A O 1
ATOM 681 N N . LEU A 1 89 ? 4.329 2.627 4.029 1.00 93.94 89 LEU A N 1
ATOM 682 C CA . LEU A 1 89 ? 4.060 1.520 4.950 1.00 93.94 89 LEU A CA 1
ATOM 683 C C . LEU A 1 89 ? 4.515 1.834 6.381 1.00 93.94 89 LEU A C 1
ATOM 685 O O . LEU A 1 89 ? 3.796 1.515 7.325 1.00 93.94 89 LEU A O 1
ATOM 689 N N . GLU A 1 90 ? 5.675 2.471 6.550 1.00 95.75 90 GLU A N 1
ATOM 690 C CA . GLU A 1 90 ? 6.168 2.935 7.854 1.00 95.75 90 GLU A CA 1
ATOM 691 C C . GLU A 1 90 ? 5.235 3.998 8.456 1.00 95.75 90 GLU A C 1
ATOM 693 O O . GLU A 1 90 ? 4.882 3.907 9.631 1.00 95.75 90 GLU A O 1
ATOM 698 N N . ALA A 1 91 ? 4.767 4.955 7.649 1.00 92.00 91 ALA A N 1
ATOM 699 C CA . ALA A 1 91 ? 3.802 5.966 8.072 1.00 92.00 91 ALA A CA 1
ATOM 700 C C . ALA A 1 91 ? 2.458 5.340 8.469 1.00 92.00 91 ALA A C 1
ATOM 702 O O . ALA A 1 91 ? 1.938 5.647 9.538 1.00 92.00 91 ALA A O 1
ATOM 703 N N . ALA A 1 92 ? 1.929 4.405 7.672 1.00 92.19 92 ALA A N 1
ATOM 704 C CA . ALA A 1 92 ? 0.691 3.698 7.998 1.00 92.19 92 ALA A CA 1
ATOM 705 C C . ALA A 1 92 ? 0.815 2.866 9.287 1.00 92.19 92 ALA A C 1
ATOM 707 O O . ALA A 1 92 ? -0.122 2.808 10.082 1.00 92.19 92 ALA A O 1
ATOM 708 N N . ALA A 1 93 ? 1.973 2.241 9.522 1.00 92.00 93 ALA A N 1
ATOM 709 C CA . ALA A 1 93 ? 2.244 1.524 10.764 1.00 92.00 93 ALA A CA 1
ATOM 710 C C . ALA A 1 93 ? 2.311 2.477 11.968 1.00 92.00 93 ALA A C 1
ATOM 712 O O . ALA A 1 93 ? 1.699 2.197 12.997 1.00 92.00 93 ALA A O 1
ATOM 713 N N . ALA A 1 94 ? 2.989 3.619 11.828 1.00 91.69 94 ALA A N 1
ATOM 714 C CA . ALA A 1 94 ? 3.064 4.637 12.873 1.00 91.69 94 ALA A CA 1
ATOM 715 C C . ALA A 1 94 ? 1.692 5.266 13.172 1.00 91.69 94 ALA A C 1
ATOM 717 O O . ALA A 1 94 ? 1.365 5.507 14.331 1.00 91.69 94 ALA A O 1
ATOM 718 N N . GLU A 1 95 ? 0.862 5.500 12.152 1.00 85.94 95 GLU A N 1
ATOM 719 C CA . GLU A 1 95 ? -0.517 5.963 12.327 1.00 85.94 95 GLU A CA 1
ATOM 720 C C . GLU A 1 95 ? -1.385 4.917 13.026 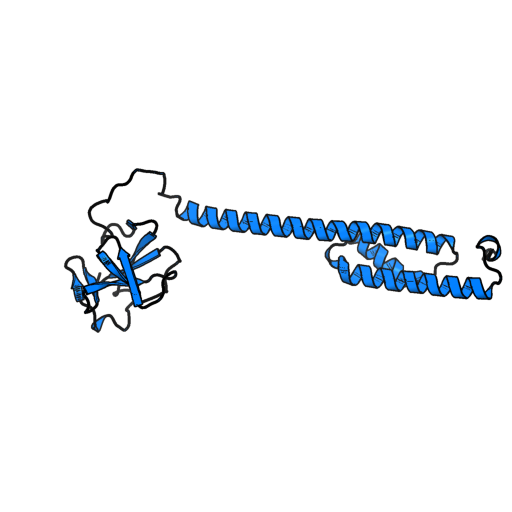1.00 85.94 95 GLU A C 1
ATOM 722 O O . GLU A 1 95 ? -2.167 5.275 13.905 1.00 85.94 95 GLU A O 1
ATOM 727 N N . ALA A 1 96 ? -1.235 3.634 12.689 1.00 88.12 96 ALA A N 1
ATOM 728 C CA . ALA A 1 96 ? -1.935 2.553 13.374 1.00 88.12 96 ALA A CA 1
ATOM 729 C C . ALA A 1 96 ? -1.513 2.451 14.849 1.00 88.12 96 ALA A C 1
ATOM 731 O O . ALA A 1 96 ? -2.377 2.360 15.718 1.00 88.12 96 ALA A O 1
ATOM 732 N N . GLU A 1 97 ? -0.214 2.546 15.143 1.00 89.12 97 GLU A N 1
ATOM 733 C CA . GLU A 1 97 ? 0.308 2.572 16.515 1.00 89.12 97 GLU A CA 1
ATOM 734 C C . GLU A 1 97 ? -0.190 3.808 17.278 1.00 89.12 97 GLU A C 1
ATOM 736 O O . GLU A 1 97 ? -0.630 3.704 18.422 1.00 89.12 97 GLU A O 1
ATOM 741 N N . ALA A 1 98 ? -0.199 4.983 16.643 1.00 84.81 98 ALA A N 1
ATOM 742 C CA . ALA A 1 98 ? -0.727 6.205 17.237 1.00 84.81 98 ALA A CA 1
ATOM 743 C C . ALA A 1 98 ? -2.243 6.127 17.463 1.00 84.81 98 ALA A C 1
ATOM 745 O O . ALA A 1 98 ? -2.729 6.615 18.482 1.00 84.81 98 ALA A O 1
ATOM 746 N N . ALA A 1 99 ? -2.995 5.504 16.554 1.00 81.62 99 ALA A N 1
ATOM 747 C CA . ALA A 1 99 ? -4.426 5.271 16.699 1.00 81.62 99 ALA A CA 1
ATOM 748 C C . ALA A 1 99 ? -4.719 4.259 17.811 1.00 81.62 99 ALA A C 1
ATOM 750 O O . ALA A 1 99 ? -5.643 4.479 18.590 1.00 81.62 99 ALA A O 1
ATOM 751 N N . GLU A 1 100 ? -3.918 3.201 17.947 1.00 79.50 100 GLU A N 1
ATOM 752 C CA . GLU A 1 100 ? -4.004 2.252 19.058 1.00 79.50 100 GLU A CA 1
ATOM 753 C C . GLU A 1 100 ? -3.655 2.936 20.385 1.00 79.50 100 GLU A C 1
ATOM 755 O O . GLU A 1 100 ? -4.404 2.819 21.352 1.00 79.50 100 GLU A O 1
ATOM 760 N N . ALA A 1 101 ? -2.589 3.737 20.429 1.00 78.75 101 ALA A N 1
ATOM 761 C CA . ALA A 1 101 ? -2.216 4.523 21.600 1.00 78.75 101 ALA A CA 1
ATOM 762 C C . ALA A 1 101 ? -3.275 5.582 21.942 1.00 78.75 101 ALA A C 1
ATOM 764 O O . ALA A 1 101 ? -3.552 5.815 23.117 1.00 78.75 101 ALA A O 1
ATOM 765 N N . ALA A 1 102 ? -3.905 6.205 20.944 1.00 75.69 102 ALA A N 1
ATOM 766 C CA . ALA A 1 102 ? -5.002 7.150 21.122 1.00 75.69 102 ALA A CA 1
ATOM 767 C C . ALA A 1 102 ? -6.299 6.452 21.542 1.00 75.69 102 ALA A C 1
ATOM 769 O O . ALA A 1 102 ? -7.054 6.995 22.337 1.00 75.69 102 ALA A O 1
ATOM 770 N N . GLN A 1 103 ? -6.563 5.238 21.066 1.00 70.06 103 GLN A N 1
ATOM 771 C CA . GLN A 1 103 ? -7.691 4.434 21.514 1.00 70.06 103 GLN A CA 1
ATOM 772 C C . GLN A 1 103 ? -7.457 3.948 22.944 1.00 70.06 103 GLN A C 1
ATOM 774 O O . GLN A 1 103 ? -8.353 4.062 23.773 1.00 70.06 103 GLN A O 1
ATOM 779 N N . ALA A 1 104 ? -6.248 3.498 23.275 1.00 68.12 104 ALA A N 1
ATOM 780 C CA . ALA A 1 104 ? -5.835 3.177 24.634 1.00 68.12 104 ALA A CA 1
ATOM 781 C C . ALA A 1 104 ? -5.886 4.417 25.538 1.00 68.12 104 ALA A C 1
ATOM 783 O O . ALA A 1 104 ? -6.306 4.317 26.691 1.00 68.12 104 ALA A O 1
ATOM 784 N N . SER A 1 105 ? -5.521 5.599 25.030 1.00 60.31 105 SER A N 1
ATOM 785 C CA . SER A 1 105 ? -5.634 6.858 25.765 1.00 60.31 105 SER A CA 1
ATOM 786 C C . SER A 1 105 ? -7.082 7.319 25.888 1.00 60.31 105 SER A C 1
ATOM 788 O O . SER A 1 105 ? -7.426 7.846 26.929 1.00 60.31 105 SER A O 1
ATOM 790 N N . TYR A 1 106 ? -7.955 7.065 24.911 1.00 51.00 106 TYR A N 1
ATOM 791 C CA . TYR A 1 106 ? -9.388 7.357 24.965 1.00 51.00 106 TYR A CA 1
ATOM 792 C C . TYR A 1 106 ? -10.129 6.380 25.881 1.00 51.00 106 TYR A C 1
ATOM 794 O O . TYR A 1 106 ? -10.993 6.802 26.642 1.00 51.00 106 TYR A O 1
ATOM 802 N N . TYR A 1 107 ? -9.742 5.104 25.917 1.00 51.97 107 TYR A N 1
ATOM 803 C CA . TYR A 1 107 ? -10.148 4.179 26.975 1.00 51.97 107 TYR A CA 1
ATOM 804 C C . TYR A 1 107 ? -9.642 4.669 28.341 1.00 51.97 107 TYR A C 1
ATOM 806 O O . TYR A 1 107 ? -10.404 4.658 29.305 1.00 51.97 107 TYR A O 1
ATOM 814 N N . ASN A 1 108 ? -8.419 5.209 28.423 1.00 51.94 108 ASN A N 1
ATOM 815 C CA . ASN A 1 108 ? -7.893 5.826 29.647 1.00 51.94 108 ASN A CA 1
ATOM 816 C C . ASN A 1 108 ? -8.490 7.214 29.976 1.00 51.94 108 ASN A C 1
ATOM 818 O O . ASN A 1 108 ? -8.488 7.593 31.138 1.00 51.94 108 ASN A O 1
ATOM 822 N N . ALA A 1 109 ? -9.022 7.968 29.009 1.00 44.44 109 ALA A N 1
ATOM 823 C CA . ALA A 1 109 ? -9.566 9.325 29.161 1.00 44.44 109 ALA A CA 1
ATOM 824 C C . ALA A 1 109 ? -11.092 9.314 29.343 1.00 44.44 109 ALA A C 1
ATOM 826 O O . ALA A 1 109 ? -11.629 10.120 30.098 1.00 44.44 109 ALA A O 1
ATOM 827 N N . GLY A 1 110 ? -11.777 8.318 28.777 1.00 41.44 110 GLY A N 1
ATOM 828 C CA . GLY A 1 110 ? -13.091 7.844 29.219 1.00 41.44 110 GLY A CA 1
ATOM 829 C C . GLY A 1 110 ? -13.032 7.155 30.589 1.00 41.44 110 GLY A C 1
ATOM 830 O O . GLY A 1 110 ? -14.016 7.167 31.320 1.00 41.44 110 GLY A O 1
ATOM 831 N N . SER A 1 111 ? -11.854 6.654 30.980 1.00 42.44 111 SER A N 1
ATOM 832 C CA . SER A 1 111 ? -11.473 6.355 32.372 1.00 42.44 111 SER A CA 1
ATOM 833 C C . SER A 1 111 ? -10.872 7.571 33.111 1.00 42.44 111 SER A C 1
ATOM 835 O O . SER A 1 111 ? -10.522 7.476 34.287 1.00 42.44 111 SER A O 1
ATOM 837 N N . GLY A 1 112 ? -10.726 8.714 32.436 1.00 36.91 112 GLY A N 1
ATOM 838 C CA . GLY A 1 112 ? -9.929 9.867 32.871 1.00 36.91 112 GLY A CA 1
ATOM 839 C C . GLY A 1 112 ? -10.753 11.044 33.378 1.00 36.91 112 GLY A C 1
ATOM 840 O O . GLY A 1 112 ? -10.206 11.930 34.031 1.00 36.91 112 GLY A O 1
ATOM 841 N N . LEU A 1 113 ? -12.078 11.013 33.224 1.00 37.47 113 LEU A N 1
ATOM 842 C CA . LEU A 1 113 ? -12.946 11.606 34.237 1.00 37.47 113 LEU A CA 1
ATOM 843 C C . LEU A 1 113 ? -13.061 10.595 35.386 1.00 37.47 113 LEU A C 1
ATOM 845 O O . LEU A 1 113 ? -13.988 9.795 35.432 1.00 37.47 113 LEU A O 1
ATOM 849 N N . SER A 1 114 ? -12.085 10.672 36.302 1.00 40.72 114 SER A N 1
ATOM 850 C CA . SER A 1 114 ? -11.944 9.924 37.566 1.00 40.72 114 SER A CA 1
ATOM 851 C C . SER A 1 114 ? -11.120 8.622 37.542 1.00 40.72 114 SER A C 1
ATOM 853 O O . SER A 1 114 ? -11.601 7.579 37.979 1.00 40.72 114 SER A O 1
ATOM 855 N N . TYR A 1 115 ? -9.827 8.691 37.214 1.00 37.38 115 TYR A N 1
ATOM 856 C CA . TYR A 1 115 ? -8.842 7.817 37.878 1.00 37.38 115 TYR A CA 1
ATOM 857 C C . TYR A 1 115 ? -7.489 8.520 38.061 1.00 37.38 115 TYR A C 1
ATOM 859 O O . TYR A 1 115 ? -6.419 7.995 37.767 1.00 37.38 115 TYR A O 1
ATOM 867 N N . THR A 1 116 ? -7.523 9.751 38.578 1.00 33.88 116 THR A N 1
ATOM 868 C CA . THR A 1 116 ? -6.352 10.303 39.264 1.00 33.88 116 THR A CA 1
ATOM 869 C C . THR A 1 116 ? -6.085 9.455 40.497 1.00 33.88 116 THR A C 1
ATOM 871 O O . THR A 1 116 ? -6.985 9.245 41.309 1.00 33.88 116 THR A O 1
ATOM 874 N N . SER A 1 117 ? -4.844 8.995 40.617 1.00 41.19 117 SER A N 1
ATOM 875 C CA . SER A 1 117 ? -4.285 8.236 41.728 1.00 41.19 117 SER A CA 1
ATOM 876 C C . SER A 1 117 ? -4.656 8.823 43.096 1.00 41.19 117 SER A C 1
ATOM 878 O O . SER A 1 117 ? -3.943 9.659 43.653 1.00 41.19 117 SER A O 1
ATOM 880 N N . ALA A 1 118 ? -5.759 8.351 43.660 1.00 31.75 118 ALA A N 1
ATOM 881 C CA . ALA A 1 118 ? -6.041 8.436 45.075 1.00 31.75 118 ALA A CA 1
ATOM 882 C C . ALA A 1 118 ? -5.960 7.008 45.602 1.00 31.75 118 ALA A C 1
ATOM 884 O O . ALA A 1 118 ? -6.673 6.122 45.141 1.00 31.75 118 ALA A O 1
ATOM 885 N N . ALA A 1 119 ? -4.987 6.812 46.484 1.00 31.22 119 ALA A N 1
ATOM 886 C CA . ALA A 1 119 ? -4.856 5.736 47.448 1.00 31.22 119 ALA A CA 1
ATOM 887 C C . ALA A 1 119 ? -6.000 4.707 47.484 1.00 31.22 119 ALA A C 1
ATOM 889 O O . ALA A 1 119 ? -7.162 5.051 47.676 1.00 31.22 119 ALA A O 1
ATOM 890 N N . TYR A 1 120 ? -5.607 3.434 47.405 1.00 42.19 120 TYR A N 1
ATOM 891 C CA . TYR A 1 120 ? -6.174 2.329 48.176 1.00 42.19 120 TYR A CA 1
ATOM 892 C C . TYR A 1 120 ? -7.175 2.773 49.252 1.00 42.19 120 TYR A C 1
ATOM 894 O O . TYR A 1 120 ? -6.789 3.037 50.386 1.00 42.19 120 TYR A O 1
ATOM 902 N N . TYR A 1 121 ? -8.458 2.796 48.906 1.00 35.56 121 TYR A N 1
ATOM 903 C CA . TYR A 1 121 ? -9.540 2.800 49.875 1.00 35.56 121 TYR A CA 1
ATOM 904 C C . TYR A 1 121 ? -10.679 1.969 49.306 1.00 35.56 121 TYR A C 1
ATOM 906 O O . TYR A 1 121 ? -11.336 2.342 48.336 1.00 35.56 121 TYR A O 1
ATOM 914 N N . ALA A 1 122 ? -10.907 0.818 49.931 1.00 42.50 122 ALA A N 1
ATOM 915 C CA . ALA A 1 122 ? -12.204 0.179 49.899 1.00 42.50 122 ALA A CA 1
ATOM 916 C C . ALA A 1 122 ? -13.242 1.217 50.364 1.00 42.50 122 ALA A C 1
ATOM 918 O O . ALA A 1 122 ? -13.340 1.506 51.555 1.00 42.50 122 ALA A O 1
ATOM 919 N N . ASN A 1 123 ? -13.991 1.812 49.433 1.00 42.16 123 ASN A N 1
ATOM 920 C CA . ASN A 1 123 ? -15.201 2.541 49.791 1.00 42.16 123 ASN A CA 1
ATOM 921 C C . ASN A 1 123 ? -16.228 1.483 50.198 1.00 42.16 123 ASN A C 1
ATOM 923 O O . ASN A 1 123 ? -16.763 0.756 49.363 1.00 42.16 123 ASN A O 1
ATOM 927 N N . GLY A 1 124 ? -16.403 1.341 51.512 1.00 49.25 124 GLY A N 1
ATOM 928 C CA . GLY A 1 124 ? -17.046 0.219 52.200 1.00 49.25 124 GLY A CA 1
ATOM 929 C C . GLY A 1 124 ? -18.552 0.034 51.981 1.00 49.25 124 GLY A C 1
ATOM 930 O O . GLY A 1 124 ? -19.255 -0.254 52.940 1.00 49.25 124 GLY A O 1
ATOM 931 N N . SER A 1 125 ? -19.067 0.189 50.760 1.00 60.16 125 SER A N 1
ATOM 932 C CA . SER A 1 125 ? -20.460 -0.161 50.416 1.00 60.16 125 SER A CA 1
ATOM 933 C C . SER A 1 125 ? -20.689 -0.704 48.991 1.00 60.16 125 SER A C 1
ATOM 935 O O . SER A 1 125 ? -21.775 -1.221 48.721 1.00 60.16 125 SER A O 1
ATOM 937 N N . GLY A 1 126 ? -19.687 -0.679 48.098 1.00 75.44 126 GLY A N 1
ATOM 938 C CA . GLY A 1 126 ? -19.817 -1.191 46.723 1.00 75.44 126 GLY A CA 1
ATOM 939 C C . GLY A 1 126 ? -20.829 -0.418 45.860 1.00 75.44 126 GLY A C 1
ATOM 940 O O . GLY A 1 126 ? -21.234 0.691 46.202 1.00 75.44 126 GLY A O 1
ATOM 941 N N . LEU A 1 127 ? -21.233 -0.986 44.720 1.00 86.62 127 LEU A N 1
ATOM 942 C CA . LEU A 1 127 ? -22.221 -0.382 43.810 1.00 86.62 127 LEU A CA 1
ATOM 943 C C . LEU A 1 127 ? -23.592 -0.188 44.490 1.00 86.62 127 LEU A C 1
ATOM 945 O O . LEU A 1 127 ? -24.129 -1.120 45.068 1.00 86.62 127 LEU A O 1
ATOM 949 N N . THR A 1 128 ? -24.223 0.981 44.390 1.00 86.00 128 THR A N 1
ATOM 950 C CA . THR A 1 128 ? -25.564 1.212 44.969 1.00 86.00 128 THR A CA 1
ATOM 951 C C . THR A 1 128 ? -26.547 1.727 43.924 1.00 86.00 128 THR A C 1
ATOM 953 O O . THR A 1 128 ? -26.152 2.256 42.882 1.00 86.00 128 THR A O 1
ATOM 956 N N . ARG A 1 129 ? -27.851 1.634 44.221 1.00 84.62 129 ARG A N 1
ATOM 957 C CA . ARG A 1 129 ? -28.918 2.181 43.365 1.00 84.62 129 ARG A CA 1
ATOM 958 C C . ARG A 1 129 ? -28.727 3.668 43.041 1.00 84.62 129 ARG A C 1
ATOM 960 O O . ARG A 1 129 ? -29.065 4.085 41.938 1.00 84.62 129 ARG A O 1
ATOM 967 N N . SER A 1 130 ? -28.205 4.459 43.980 1.00 80.75 130 SER A N 1
ATOM 968 C CA . SER A 1 130 ? -27.998 5.902 43.810 1.00 80.75 130 SER A CA 1
ATOM 969 C C . SER A 1 130 ? -26.665 6.265 43.154 1.00 80.75 130 SER A C 1
ATOM 971 O O . SER A 1 130 ? -26.596 7.311 42.514 1.00 80.75 130 SER A O 1
ATOM 973 N N . SER A 1 131 ? -25.616 5.444 43.297 1.00 76.38 131 SER A N 1
ATOM 974 C CA . SER A 1 131 ? -24.283 5.775 42.774 1.00 76.38 131 SER A CA 1
ATOM 975 C C . SER A 1 131 ? -24.138 5.523 41.273 1.00 76.38 131 SER A C 1
ATOM 977 O O . SER A 1 131 ? -23.329 6.191 40.636 1.00 76.38 131 SER A O 1
ATOM 979 N N . GLY A 1 132 ? -24.913 4.599 40.688 1.00 81.12 132 GLY A N 1
ATOM 980 C CA . GLY A 1 132 ? -24.927 4.319 39.240 1.00 81.12 132 GLY A CA 1
ATOM 981 C C . GLY A 1 132 ? -23.685 3.599 38.707 1.00 81.12 132 GLY A C 1
ATOM 982 O O . GLY A 1 132 ? -23.793 2.717 37.862 1.00 81.12 132 GLY A O 1
ATOM 983 N N . VAL A 1 133 ? -22.514 3.953 39.231 1.00 88.12 133 VAL A N 1
ATOM 984 C CA . VAL A 1 133 ? -21.199 3.437 38.863 1.00 88.12 133 VAL A CA 1
ATOM 985 C C . VAL A 1 133 ? -20.382 3.203 40.138 1.00 88.12 133 VAL A C 1
ATOM 987 O O . VAL A 1 133 ? -20.518 3.931 41.125 1.00 88.12 133 VAL A O 1
ATOM 990 N N . ASN A 1 134 ? -19.527 2.186 40.114 1.00 89.50 134 ASN A N 1
ATOM 991 C CA . ASN A 1 134 ? -18.463 1.936 41.080 1.00 89.50 134 ASN A CA 1
ATOM 992 C C . ASN A 1 134 ? -17.188 1.498 40.334 1.00 89.50 134 ASN A C 1
ATOM 994 O O . ASN A 1 134 ? -17.259 1.069 39.186 1.00 89.50 134 ASN A O 1
ATOM 998 N N . ASN A 1 135 ? -16.020 1.595 40.968 1.00 87.75 135 ASN A N 1
ATOM 999 C CA . ASN A 1 135 ? -14.780 1.024 40.439 1.00 87.75 135 ASN A CA 1
ATOM 1000 C C . ASN A 1 135 ? -14.209 0.039 41.460 1.00 87.75 135 ASN A C 1
ATOM 1002 O O . ASN A 1 135 ? -13.946 0.410 42.603 1.00 87.75 135 ASN A O 1
ATOM 1006 N N . TYR A 1 136 ? -14.018 -1.215 41.052 1.00 84.56 136 TYR A N 1
ATOM 1007 C CA . TYR A 1 136 ? -13.533 -2.288 41.918 1.00 84.56 136 TYR A CA 1
ATOM 1008 C C . TYR A 1 136 ? -12.518 -3.165 41.183 1.00 84.56 136 TYR A C 1
ATOM 1010 O O . TYR A 1 136 ? -12.790 -3.647 40.088 1.00 84.56 136 TYR A O 1
ATOM 1018 N N . ASN A 1 137 ? -11.335 -3.368 41.777 1.00 81.69 137 ASN A N 1
ATOM 1019 C CA . ASN A 1 137 ? -10.246 -4.180 41.208 1.00 81.69 137 ASN A CA 1
ATOM 1020 C C . ASN A 1 137 ? -9.935 -3.875 39.728 1.00 81.69 137 ASN A C 1
ATOM 1022 O O . ASN A 1 137 ? -9.759 -4.777 38.911 1.00 81.69 137 ASN A O 1
ATOM 1026 N N . GLY A 1 138 ? -9.881 -2.587 39.375 1.00 79.00 138 GLY A N 1
ATOM 1027 C CA . GLY A 1 138 ? -9.584 -2.149 38.008 1.00 79.00 138 GLY A CA 1
ATOM 1028 C C . GLY A 1 138 ? -10.717 -2.390 37.006 1.00 79.00 138 GLY A C 1
ATOM 1029 O O . GLY A 1 138 ? -10.493 -2.269 35.806 1.00 79.00 138 GLY A O 1
ATOM 1030 N N . ARG A 1 139 ? -11.923 -2.730 37.479 1.00 86.81 139 ARG A N 1
ATOM 1031 C CA . ARG A 1 139 ? -13.127 -2.886 36.659 1.00 86.81 139 ARG A CA 1
ATOM 1032 C C . ARG A 1 139 ? -14.150 -1.819 37.008 1.00 86.81 139 ARG A C 1
ATOM 1034 O O . ARG A 1 139 ? -14.372 -1.529 38.187 1.00 86.81 139 ARG A O 1
ATOM 1041 N N . ARG A 1 140 ? -14.809 -1.285 35.983 1.00 92.50 140 ARG A N 1
ATOM 1042 C CA . ARG A 1 140 ? -15.977 -0.423 36.159 1.00 92.50 140 ARG A CA 1
ATOM 1043 C C . ARG A 1 140 ? -17.185 -1.302 36.450 1.00 92.50 140 ARG A C 1
ATOM 1045 O O . ARG A 1 140 ? -17.503 -2.183 35.664 1.00 92.50 140 ARG A O 1
ATOM 1052 N N . GLU A 1 141 ? -17.865 -1.068 37.556 1.00 92.81 141 GLU A N 1
ATOM 1053 C CA . GLU A 1 141 ? -19.094 -1.765 37.912 1.00 92.81 141 GLU A CA 1
ATOM 1054 C C . GLU A 1 141 ? -20.298 -0.849 37.685 1.00 92.81 141 GLU A C 1
ATOM 1056 O O . GLU A 1 141 ? -20.328 0.264 38.212 1.00 92.81 141 GLU A O 1
ATOM 1061 N N . THR A 1 142 ? -21.286 -1.298 36.910 1.00 93.50 142 THR A N 1
ATOM 1062 C CA . THR A 1 142 ? -22.575 -0.599 36.740 1.00 93.50 142 THR A CA 1
ATOM 1063 C C . THR A 1 142 ? -23.736 -1.582 36.916 1.00 93.50 142 THR A C 1
ATOM 1065 O O . THR A 1 142 ? -23.529 -2.673 37.455 1.00 93.50 142 THR A O 1
ATOM 1068 N N . TYR A 1 143 ? -24.969 -1.212 36.559 1.00 92.19 143 TYR A N 1
ATOM 1069 C CA . TYR A 1 143 ? -26.117 -2.106 36.700 1.00 92.19 143 TYR A CA 1
ATOM 1070 C C . TYR A 1 143 ? -27.036 -2.151 35.479 1.00 92.19 143 TYR A C 1
ATOM 1072 O O . TYR A 1 143 ? -27.272 -1.142 34.814 1.00 92.19 143 TYR A O 1
ATOM 1080 N N . TYR A 1 144 ? -27.655 -3.315 35.283 1.00 90.69 144 TYR A N 1
ATOM 1081 C CA . TYR A 1 144 ? -28.800 -3.520 34.408 1.00 90.69 144 TYR A CA 1
ATOM 1082 C C . TYR A 1 144 ? -30.071 -3.747 35.215 1.00 90.69 144 TYR A C 1
ATOM 1084 O O . TYR A 1 144 ? -30.266 -4.792 35.842 1.00 90.69 144 TYR A O 1
ATOM 1092 N N . SER A 1 145 ? -30.972 -2.772 35.115 1.00 88.56 145 SER A N 1
ATOM 1093 C CA . SER A 1 145 ? -32.329 -2.894 35.629 1.00 88.56 145 SER A CA 1
ATOM 1094 C C . SER A 1 145 ? -33.098 -3.952 34.848 1.00 88.56 145 SER A C 1
ATOM 1096 O O . SER A 1 145 ? -33.342 -3.799 33.649 1.00 88.56 145 SER A O 1
ATOM 1098 N N . SER A 1 146 ? -33.572 -4.983 35.543 1.00 86.94 146 SER A N 1
ATOM 1099 C CA . SER A 1 146 ? -34.466 -5.995 34.968 1.00 86.94 146 SER A CA 1
ATOM 1100 C C . SER A 1 146 ? -35.848 -5.432 34.614 1.00 86.94 146 SER A C 1
ATOM 1102 O O . SER A 1 146 ? -36.612 -6.105 33.927 1.00 86.94 146 SER A O 1
ATOM 1104 N N . ASN A 1 147 ? -36.161 -4.195 35.032 1.00 86.31 147 ASN A N 1
ATOM 1105 C CA . ASN A 1 147 ? -37.349 -3.461 34.585 1.00 86.31 147 ASN A CA 1
ATOM 1106 C C . ASN A 1 147 ? -37.181 -2.889 33.167 1.00 86.31 147 ASN A C 1
ATOM 1108 O O . ASN A 1 147 ? -38.174 -2.593 32.507 1.00 86.31 147 ASN A O 1
ATOM 1112 N N . VAL A 1 148 ? -35.937 -2.720 32.705 1.00 85.12 148 VAL A N 1
ATOM 1113 C CA . VAL A 1 148 ? -35.604 -2.203 31.368 1.00 85.12 148 VAL A CA 1
ATOM 1114 C C . VAL A 1 148 ? -35.164 -3.335 30.446 1.00 85.12 148 VAL A C 1
ATOM 1116 O O . VAL A 1 148 ? -35.647 -3.437 29.321 1.00 85.12 148 VAL A O 1
ATOM 1119 N N . LEU A 1 149 ? -34.261 -4.194 30.924 1.00 81.06 149 LEU A N 1
ATOM 1120 C CA . LEU A 1 149 ? -33.699 -5.299 30.158 1.00 81.06 149 LEU A CA 1
ATOM 1121 C C . LEU A 1 149 ? -33.821 -6.599 30.957 1.00 81.06 149 LEU A C 1
ATOM 1123 O O . LEU A 1 149 ? -32.984 -6.925 31.796 1.00 81.06 149 LEU A O 1
ATOM 1127 N N . TYR A 1 150 ? -34.901 -7.332 30.698 1.00 84.94 150 TYR A N 1
ATOM 1128 C CA . TYR A 1 150 ? -35.198 -8.592 31.370 1.00 84.94 150 TYR A CA 1
ATOM 1129 C C . TYR A 1 150 ? -34.288 -9.722 30.874 1.00 84.94 150 TYR A C 1
ATOM 1131 O O . TYR A 1 150 ? -34.161 -9.935 29.666 1.00 84.94 150 TYR A O 1
ATOM 1139 N N . HIS A 1 151 ? -33.707 -10.494 31.794 1.00 88.44 151 HIS A N 1
ATOM 1140 C CA . HIS A 1 151 ? -32.953 -11.694 31.447 1.00 88.44 151 HIS A CA 1
ATOM 1141 C C . HIS A 1 151 ? -33.860 -12.931 31.510 1.00 88.44 151 HIS A C 1
ATOM 1143 O O . HIS A 1 151 ? -34.608 -13.127 32.463 1.00 88.44 151 HIS A O 1
ATOM 1149 N N . HIS A 1 152 ? -33.772 -13.824 30.522 1.00 89.69 152 HIS A N 1
ATOM 1150 C CA . HIS A 1 152 ? -34.659 -14.995 30.418 1.00 89.69 152 HIS A CA 1
ATOM 1151 C C . HIS A 1 152 ? -34.612 -15.945 31.633 1.00 89.69 152 HIS A C 1
ATOM 1153 O O . HIS A 1 152 ? -35.552 -16.702 31.856 1.00 89.69 152 HIS A O 1
ATOM 1159 N N . ARG A 1 153 ? -33.539 -15.886 32.432 1.00 90.44 153 ARG A N 1
ATOM 1160 C CA . ARG A 1 153 ? -33.344 -16.678 33.661 1.00 90.44 153 ARG A CA 1
ATOM 1161 C C . ARG A 1 153 ? -33.681 -15.936 34.951 1.00 90.44 153 ARG A C 1
ATOM 1163 O O . ARG A 1 153 ? -33.490 -16.497 36.020 1.00 90.44 153 ARG A O 1
ATOM 1170 N N . THR A 1 154 ? -34.191 -14.704 34.895 1.00 90.06 154 THR A N 1
ATOM 1171 C CA . THR A 1 154 ? -34.496 -13.926 36.109 1.00 90.06 154 THR A CA 1
ATOM 1172 C C . THR A 1 154 ? -35.474 -14.646 37.046 1.00 90.06 154 THR A C 1
ATOM 1174 O O . THR A 1 154 ? -35.376 -14.485 38.257 1.00 90.06 154 THR A O 1
ATOM 1177 N N . GLY A 1 155 ? -36.362 -15.504 36.526 1.00 90.56 155 GLY A N 1
ATOM 1178 C CA . GLY A 1 155 ? -37.243 -16.347 37.349 1.00 90.56 155 GLY A CA 1
ATOM 1179 C C . GLY A 1 155 ? -36.530 -17.398 38.218 1.00 90.56 155 GLY A C 1
ATOM 1180 O O . GLY A 1 155 ? -37.154 -17.953 39.116 1.00 90.56 155 GLY A O 1
ATOM 1181 N N . GLU A 1 156 ? -35.245 -17.667 37.970 1.00 93.69 156 GLU A N 1
ATOM 1182 C CA . GLU A 1 156 ? -34.399 -18.573 38.762 1.00 93.69 156 GLU A CA 1
ATOM 1183 C C . GLU A 1 156 ? -33.630 -17.839 39.873 1.00 93.69 156 GLU A C 1
ATOM 1185 O O . GLU A 1 156 ? -32.939 -18.476 40.666 1.00 93.69 156 GLU A O 1
ATOM 1190 N N . TRP A 1 157 ? -33.687 -16.505 39.910 1.00 95.81 157 TRP A N 1
ATOM 1191 C CA . TRP A 1 157 ? -32.843 -15.676 40.768 1.00 95.81 157 TRP A CA 1
ATOM 1192 C C . TRP A 1 157 ? -33.624 -15.098 41.948 1.00 95.81 157 TRP A C 1
ATOM 1194 O O . TRP A 1 157 ? -34.839 -14.913 41.898 1.00 95.81 157 TRP A O 1
ATOM 1204 N N . THR A 1 158 ? -32.908 -14.763 43.019 1.00 96.25 158 THR A N 1
ATOM 1205 C CA . THR A 1 158 ? -33.465 -14.112 44.215 1.00 96.25 158 THR A CA 1
ATOM 1206 C C . THR A 1 158 ? -32.826 -12.750 44.430 1.00 96.25 158 THR A C 1
ATOM 1208 O O . THR A 1 158 ? -31.616 -12.621 44.261 1.00 96.25 158 THR A O 1
ATOM 1211 N N . GLN A 1 159 ? -33.610 -11.742 44.815 1.00 94.75 159 GLN A N 1
ATOM 1212 C CA . GLN A 1 159 ? -33.067 -10.427 45.164 1.00 94.75 159 GLN A CA 1
ATOM 1213 C C . GLN A 1 159 ? -32.537 -10.416 46.597 1.00 94.75 159 GLN A C 1
ATOM 1215 O O . GLN A 1 159 ? -33.173 -10.967 47.499 1.00 94.75 159 GLN A O 1
ATOM 1220 N N . ASP A 1 160 ? -31.405 -9.753 46.815 1.00 91.69 160 ASP A N 1
ATOM 1221 C CA . ASP A 1 160 ? -30.972 -9.381 48.160 1.00 91.69 160 ASP A CA 1
ATOM 1222 C C . ASP A 1 160 ? -31.715 -8.134 48.686 1.00 91.69 160 ASP A C 1
ATOM 1224 O O . ASP A 1 160 ? -32.578 -7.565 48.017 1.00 91.69 160 ASP A O 1
ATOM 1228 N N . SER A 1 161 ? -31.400 -7.701 49.912 1.00 88.56 161 SER A N 1
ATOM 1229 C CA . SER A 1 161 ? -32.051 -6.545 50.550 1.00 88.56 161 SER A CA 1
ATOM 1230 C C . SER A 1 161 ? -31.777 -5.206 49.859 1.00 88.56 161 SER A C 1
ATOM 1232 O O . SER A 1 161 ? -32.505 -4.244 50.091 1.00 88.56 161 SER A O 1
ATOM 1234 N N . GLU A 1 162 ? -30.722 -5.125 49.048 1.00 89.25 162 GLU A N 1
ATOM 1235 C CA . GLU A 1 162 ? -30.406 -3.957 48.221 1.00 89.25 162 GLU A CA 1
ATOM 1236 C C . GLU A 1 162 ? -31.017 -4.073 46.810 1.00 89.25 162 GLU A C 1
ATOM 1238 O O . GLU A 1 162 ? -30.975 -3.116 46.035 1.00 89.25 162 GLU A O 1
ATOM 1243 N N . GLY A 1 163 ? -31.634 -5.222 46.515 1.00 92.69 163 GLY A N 1
ATOM 1244 C CA . GLY A 1 163 ? -32.370 -5.558 45.305 1.00 92.69 163 GLY A CA 1
ATOM 1245 C C . GLY A 1 163 ? -31.594 -6.439 44.325 1.00 92.69 163 GLY A C 1
ATOM 1246 O O . GLY A 1 163 ? -32.183 -6.873 43.329 1.00 92.69 163 GLY A O 1
ATOM 1247 N N . PHE A 1 164 ? -30.283 -6.646 44.516 1.00 94.94 164 PHE A N 1
ATOM 1248 C CA . PHE A 1 164 ? -29.386 -7.274 43.531 1.00 94.94 164 PHE A CA 1
ATOM 1249 C C . PHE A 1 164 ? -29.760 -8.734 43.305 1.00 94.94 164 PHE A C 1
ATOM 1251 O O . PHE A 1 164 ? -30.028 -9.461 44.262 1.00 94.94 164 PHE A O 1
ATOM 1258 N N . TRP A 1 165 ? -29.728 -9.185 42.051 1.00 96.94 165 TRP A N 1
ATOM 1259 C CA . TRP A 1 165 ? -30.032 -10.576 41.740 1.00 96.94 165 TRP A CA 1
ATOM 1260 C C . TRP A 1 165 ? -28.876 -11.505 42.119 1.00 96.94 165 TRP A C 1
ATOM 1262 O O . TRP A 1 165 ? -27.719 -11.282 41.749 1.00 96.94 165 TRP A O 1
ATOM 1272 N N . ARG A 1 166 ? -29.222 -12.585 42.819 1.00 97.12 166 ARG A N 1
ATOM 1273 C CA . ARG A 1 166 ? -28.356 -13.721 43.122 1.00 97.12 166 ARG A CA 1
ATOM 1274 C C . ARG A 1 166 ? -28.896 -14.990 42.488 1.00 97.12 166 ARG A C 1
ATOM 1276 O O . ARG A 1 166 ? -30.107 -15.215 42.482 1.00 97.12 166 ARG A O 1
ATOM 1283 N N . ASP A 1 167 ? -27.994 -15.811 41.974 1.00 96.75 167 ASP A N 1
ATOM 1284 C CA . ASP A 1 167 ? -28.338 -17.136 41.472 1.00 96.75 167 ASP A CA 1
ATOM 1285 C C . ASP A 1 167 ? -28.594 -18.138 42.623 1.00 96.75 167 ASP A C 1
ATOM 1287 O O . ASP A 1 167 ? -28.334 -17.815 43.788 1.00 96.75 167 ASP A O 1
ATOM 1291 N N . PRO A 1 168 ? -29.103 -19.353 42.335 1.00 95.56 168 PRO A N 1
ATOM 1292 C CA . PRO A 1 168 ? -29.366 -20.367 43.362 1.00 95.56 168 PRO A CA 1
ATOM 1293 C C . PRO A 1 168 ? -28.142 -20.808 44.179 1.00 95.56 168 PRO A C 1
ATOM 1295 O O . PRO A 1 168 ? -28.306 -21.298 45.295 1.00 95.56 168 PRO A O 1
ATOM 1298 N N . ASP A 1 169 ? -26.929 -20.626 43.647 1.00 93.94 169 ASP A N 1
ATOM 1299 C CA . ASP A 1 169 ? -25.670 -20.938 44.331 1.00 93.94 169 ASP A CA 1
ATOM 1300 C C . ASP A 1 169 ? -25.181 -19.761 45.207 1.00 93.94 169 ASP A C 1
ATOM 1302 O O . ASP A 1 169 ? -24.178 -19.873 45.914 1.00 93.94 169 ASP A O 1
ATOM 1306 N N . GLY A 1 170 ? -25.886 -18.625 45.180 1.00 92.25 170 GLY A N 1
ATOM 1307 C CA . GLY A 1 170 ? -25.614 -17.438 45.985 1.00 92.25 170 GLY A CA 1
ATOM 1308 C C . GLY A 1 170 ? -24.680 -16.412 45.339 1.00 92.25 170 GLY A C 1
ATOM 1309 O O . GLY A 1 170 ? -24.365 -15.412 45.996 1.00 92.25 170 GLY A O 1
ATOM 1310 N N . TYR A 1 171 ? -24.265 -16.612 44.083 1.00 97.25 171 TYR A N 1
ATOM 1311 C CA . TYR A 1 171 ? -23.428 -15.657 43.351 1.00 97.25 171 TYR A CA 1
ATOM 1312 C C . TYR A 1 171 ? -24.250 -14.475 42.856 1.00 97.25 171 TYR A C 1
ATOM 1314 O O . TYR A 1 171 ? -25.378 -14.637 42.392 1.00 97.25 171 TYR A O 1
ATOM 1322 N N . TYR A 1 172 ? -23.652 -13.289 42.872 1.00 96.56 172 TYR A N 1
ATOM 1323 C CA . TYR A 1 172 ? -24.202 -12.129 42.185 1.00 96.56 172 TYR A CA 1
ATOM 1324 C C . TYR A 1 172 ? -24.230 -12.360 40.676 1.00 96.56 172 TYR A C 1
ATOM 1326 O O . TYR A 1 172 ? -23.226 -12.745 40.070 1.00 96.56 172 TYR A O 1
ATOM 1334 N N . VAL A 1 173 ? -25.386 -12.116 40.069 1.00 97.06 173 VAL A N 1
ATOM 1335 C CA . VAL A 1 173 ? -25.575 -12.281 38.630 1.00 97.06 173 VAL A CA 1
ATOM 1336 C C . VAL A 1 173 ? -25.061 -11.035 37.920 1.00 97.06 173 VAL A C 1
ATOM 1338 O O . VAL A 1 173 ? -25.537 -9.927 38.180 1.00 97.06 173 VAL A O 1
ATOM 1341 N N . VAL A 1 174 ? -24.105 -11.213 37.006 1.00 96.25 174 VAL A N 1
ATOM 1342 C CA . VAL A 1 174 ? -23.480 -10.099 36.281 1.00 96.25 174 VAL A CA 1
ATOM 1343 C C . VAL A 1 174 ? -23.346 -10.357 34.779 1.00 96.25 174 VAL A C 1
ATOM 1345 O O . VAL A 1 174 ? -23.310 -11.509 34.334 1.00 96.25 174 VAL A O 1
ATOM 1348 N N . ALA A 1 175 ? -23.204 -9.279 34.009 1.00 95.44 175 ALA A N 1
ATOM 1349 C CA . ALA A 1 175 ? -22.684 -9.287 32.648 1.00 95.44 175 ALA A CA 1
ATOM 1350 C C . ALA A 1 175 ? -21.212 -8.833 32.627 1.00 95.44 175 ALA A C 1
ATOM 1352 O O . ALA A 1 175 ? -20.841 -7.898 33.341 1.00 95.44 175 ALA A O 1
ATOM 1353 N N . ALA A 1 176 ? -20.372 -9.496 31.829 1.00 94.94 176 ALA A N 1
ATOM 1354 C CA . ALA A 1 176 ? -18.961 -9.144 31.640 1.00 94.94 176 ALA A CA 1
ATOM 1355 C C . ALA A 1 176 ? -18.470 -9.599 30.252 1.00 94.94 176 ALA A C 1
ATOM 1357 O O . ALA A 1 176 ? -18.252 -10.788 30.037 1.00 94.94 176 ALA A O 1
ATOM 1358 N N . GLY A 1 177 ? -18.270 -8.669 29.311 1.00 91.94 177 GLY A N 1
ATOM 1359 C CA . GLY A 1 177 ? -17.903 -8.990 27.921 1.00 91.94 177 GLY A CA 1
ATOM 1360 C C . GLY A 1 177 ? -16.497 -9.573 27.734 1.00 91.94 177 GLY A C 1
ATOM 1361 O O . GLY A 1 177 ? -16.245 -10.285 26.767 1.00 91.94 177 GLY A O 1
ATOM 1362 N N . ASP A 1 178 ? -15.580 -9.320 28.671 1.00 90.81 178 ASP A N 1
ATOM 1363 C CA . ASP A 1 178 ? -14.209 -9.854 28.670 1.00 90.81 178 ASP A CA 1
ATOM 1364 C C . ASP A 1 178 ? -14.047 -11.150 29.485 1.00 90.81 178 ASP A C 1
ATOM 1366 O O . ASP A 1 178 ? -12.925 -11.612 29.706 1.00 90.81 178 ASP A O 1
ATOM 1370 N N . LYS A 1 179 ? -15.145 -11.745 29.968 1.00 91.00 179 LYS A N 1
ATOM 1371 C CA . LYS A 1 179 ? -15.125 -12.987 30.751 1.00 91.00 179 LYS A CA 1
ATOM 1372 C C . LYS A 1 179 ? -16.027 -14.041 30.124 1.00 91.00 179 LYS A C 1
ATOM 1374 O O . LYS A 1 179 ? -17.070 -13.738 29.559 1.00 91.00 179 LYS A O 1
ATOM 1379 N N . ALA A 1 180 ? -15.640 -15.307 30.256 1.00 91.75 180 ALA A N 1
ATOM 1380 C CA . ALA A 1 180 ? -16.464 -16.412 29.779 1.00 91.75 180 ALA A CA 1
ATOM 1381 C C . ALA A 1 180 ? -17.765 -16.516 30.595 1.00 91.75 180 ALA A C 1
ATOM 1383 O O . ALA A 1 180 ? -17.733 -16.418 31.827 1.00 91.75 180 ALA A O 1
ATOM 1384 N N . GLN A 1 181 ? -18.896 -16.770 29.930 1.00 94.38 181 GLN A N 1
ATOM 1385 C CA . GLN A 1 181 ? -20.154 -17.076 30.617 1.00 94.38 181 GLN A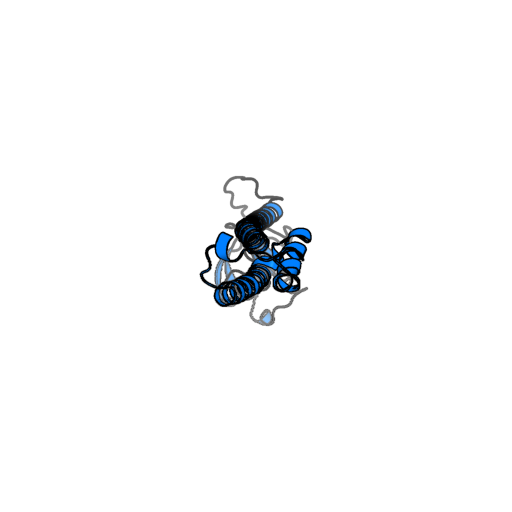 CA 1
ATOM 1386 C C . GLN A 1 181 ? -19.979 -18.304 31.527 1.00 94.38 181 GLN A C 1
ATOM 1388 O O . GLN A 1 181 ? -19.327 -19.281 31.162 1.00 94.38 181 GLN A O 1
ATOM 1393 N N . GLY A 1 182 ? -20.526 -18.232 32.738 1.00 93.75 182 GLY A N 1
ATOM 1394 C CA . GLY A 1 182 ? -20.377 -19.222 33.804 1.00 93.75 182 GLY A CA 1
ATOM 1395 C C . GLY A 1 182 ? -19.126 -19.055 34.673 1.00 93.75 182 GLY A C 1
ATOM 1396 O O . GLY A 1 182 ? -19.053 -19.678 35.731 1.00 93.75 182 GLY A O 1
ATOM 1397 N N . SER A 1 183 ? -18.158 -18.216 34.283 1.00 94.94 183 SER A N 1
ATOM 1398 C CA . SER A 1 183 ? -16.983 -17.941 35.122 1.00 94.94 183 SER A CA 1
ATOM 1399 C C . SER A 1 183 ? -17.337 -17.102 36.353 1.00 94.94 183 SER A C 1
ATOM 1401 O O . SER A 1 183 ? -18.292 -16.320 36.330 1.00 94.94 183 SER A O 1
ATOM 1403 N N . THR A 1 184 ? -16.556 -17.261 37.426 1.00 97.12 184 THR A N 1
ATOM 1404 C CA . THR A 1 184 ? -16.747 -16.554 38.698 1.00 97.12 184 THR A CA 1
ATOM 1405 C C . THR A 1 184 ? -15.575 -15.635 39.022 1.00 97.12 184 THR A C 1
ATOM 1407 O O . THR A 1 184 ? -14.434 -15.915 38.651 1.00 97.12 184 THR A O 1
ATOM 1410 N N . PHE A 1 185 ? -15.845 -14.533 39.719 1.00 93.44 185 PHE A N 1
ATOM 1411 C CA . PHE A 1 185 ? -14.823 -13.612 40.221 1.00 93.44 185 PHE A CA 1
ATOM 1412 C C . PHE A 1 185 ? -15.375 -12.744 41.358 1.00 93.44 185 PHE A C 1
ATOM 1414 O O . PHE A 1 185 ? -16.581 -12.523 41.446 1.00 93.44 185 PHE A O 1
ATOM 1421 N N . THR A 1 186 ? -14.494 -12.200 42.193 1.00 93.25 186 THR A N 1
ATOM 1422 C CA . THR A 1 186 ? -14.879 -11.272 43.264 1.00 93.25 186 THR A CA 1
ATOM 1423 C C . THR A 1 186 ? -15.190 -9.884 42.699 1.00 93.25 186 THR A C 1
ATOM 1425 O O . THR A 1 186 ? -14.347 -9.285 42.026 1.00 93.25 186 THR A O 1
ATOM 1428 N N . GLY A 1 187 ? -16.384 -9.367 42.992 1.00 91.00 187 GLY A N 1
ATOM 1429 C CA . GLY A 1 187 ? -16.807 -7.986 42.746 1.00 91.00 187 GLY A CA 1
ATOM 1430 C C . GLY A 1 187 ? -17.048 -7.218 44.052 1.00 91.00 187 GLY A C 1
ATOM 1431 O O . GLY A 1 187 ? -16.909 -7.776 45.143 1.00 91.00 187 GLY A O 1
ATOM 1432 N N . SER A 1 188 ? -17.429 -5.939 43.976 1.00 89.94 188 SER A N 1
ATOM 1433 C CA . SER A 1 188 ? -17.603 -5.106 45.181 1.00 89.94 188 SER A CA 1
ATOM 1434 C C . SER A 1 188 ? -18.740 -5.544 46.102 1.00 89.94 188 SER A C 1
ATOM 1436 O O . SER A 1 188 ? -18.705 -5.232 47.292 1.00 89.94 188 SER A O 1
ATOM 1438 N N . LYS A 1 189 ? -19.740 -6.261 45.574 1.00 89.00 189 LYS A N 1
ATOM 1439 C CA . LYS A 1 189 ? -20.840 -6.828 46.366 1.00 89.00 189 LYS A CA 1
ATOM 1440 C C . LYS A 1 189 ? -20.553 -8.228 46.897 1.00 89.00 189 LYS A C 1
ATOM 1442 O O . LYS A 1 189 ? -21.184 -8.656 47.860 1.00 89.00 189 LYS A O 1
ATOM 1447 N N . GLY A 1 190 ? -19.579 -8.921 46.315 1.00 91.19 190 GLY A N 1
ATOM 1448 C CA . GLY A 1 190 ? -19.201 -10.282 46.671 1.00 91.19 190 GLY A CA 1
ATOM 1449 C C . GLY A 1 190 ? -18.880 -11.118 45.438 1.00 91.19 190 GLY A C 1
ATOM 1450 O O . GLY A 1 190 ? -18.577 -10.593 44.366 1.00 91.19 190 GLY A O 1
ATOM 1451 N N . GLU A 1 191 ? -18.950 -12.436 45.590 1.00 94.50 191 GLU A N 1
ATOM 1452 C CA . GLU A 1 191 ? -18.670 -13.373 44.504 1.00 94.50 191 GLU A CA 1
ATOM 1453 C C . GLU A 1 191 ? -19.724 -13.267 43.398 1.00 94.50 191 GLU A C 1
ATOM 1455 O O . GLU A 1 191 ? -20.923 -13.403 43.641 1.00 94.50 191 GLU A O 1
ATOM 1460 N N . CYS A 1 192 ? -19.259 -13.022 42.177 1.00 96.56 192 CYS A N 1
ATOM 1461 C CA . CYS A 1 192 ? -20.071 -12.846 40.981 1.00 96.56 192 CYS A CA 1
ATOM 1462 C C . CYS A 1 192 ? -19.950 -14.064 40.061 1.00 96.56 192 CYS A C 1
ATOM 1464 O O . CYS A 1 192 ? -18.910 -14.726 40.045 1.00 96.56 192 CYS A O 1
ATOM 1466 N N . LYS A 1 193 ? -20.977 -14.315 39.244 1.00 97.81 193 LYS A N 1
ATOM 1467 C CA . LYS A 1 193 ? -20.961 -15.292 38.148 1.00 97.81 193 LYS A CA 1
ATOM 1468 C C . LYS A 1 193 ? -21.500 -14.644 36.871 1.00 97.81 193 LYS A C 1
ATOM 1470 O O . LYS A 1 193 ? -22.505 -13.936 36.909 1.00 97.81 193 LYS A O 1
ATOM 1475 N N . VAL A 1 194 ? -20.816 -14.864 35.749 1.00 96.94 194 VAL A N 1
ATOM 1476 C CA . VAL A 1 194 ? -21.139 -14.227 34.460 1.00 96.94 194 VAL A CA 1
ATOM 1477 C C . VAL A 1 194 ? -22.294 -14.957 33.775 1.00 96.94 194 VAL A C 1
ATOM 1479 O O . VAL A 1 194 ? -22.167 -16.138 33.463 1.00 96.94 194 VAL A O 1
ATOM 1482 N N . TYR A 1 195 ? -23.398 -14.263 33.503 1.00 94.88 195 TYR A N 1
ATOM 1483 C CA . TYR A 1 195 ? -24.565 -14.807 32.788 1.00 94.88 195 TYR A CA 1
ATOM 1484 C C . TYR A 1 195 ? -24.783 -14.178 31.407 1.00 94.88 195 TYR A C 1
ATOM 1486 O O . TYR A 1 195 ? -25.486 -14.758 30.586 1.00 94.88 195 TYR A O 1
ATOM 1494 N N . ASP A 1 196 ? -24.155 -13.033 31.142 1.00 92.25 196 ASP A N 1
ATOM 1495 C CA . ASP A 1 196 ? -24.266 -12.295 29.884 1.00 92.25 196 ASP A CA 1
ATOM 1496 C C . ASP A 1 196 ? -22.913 -11.652 29.519 1.00 92.25 196 ASP A C 1
ATOM 1498 O O . ASP A 1 196 ? -22.058 -11.411 30.373 1.00 92.25 196 ASP A O 1
ATOM 1502 N N . SER A 1 197 ? -22.702 -11.394 28.234 1.00 88.81 197 SER A N 1
ATOM 1503 C CA . SER A 1 197 ? -21.509 -10.771 27.656 1.00 88.81 197 SER A CA 1
ATOM 1504 C C . SER A 1 197 ? -21.814 -9.438 26.956 1.00 88.81 197 SER A C 1
ATOM 1506 O O . SER A 1 197 ? -20.969 -8.929 26.228 1.00 88.81 197 SER A O 1
ATOM 1508 N N . GLY A 1 198 ? -23.011 -8.872 27.149 1.00 83.62 198 GLY A N 1
ATOM 1509 C CA . GLY A 1 198 ? -23.481 -7.657 26.472 1.00 83.62 198 GLY A CA 1
ATOM 1510 C C . GLY A 1 198 ? -22.821 -6.326 26.870 1.00 83.62 198 GLY A C 1
ATOM 1511 O O . GLY A 1 198 ? -23.193 -5.296 26.312 1.00 83.62 198 GLY A O 1
ATOM 1512 N N . CYS A 1 199 ? -21.857 -6.309 27.798 1.00 86.19 199 CYS A N 1
ATOM 1513 C CA . CYS A 1 199 ? -21.187 -5.082 28.244 1.00 86.19 199 CYS A CA 1
ATOM 1514 C C . CYS A 1 199 ? -19.773 -4.925 27.656 1.00 86.19 199 CYS A C 1
ATOM 1516 O O . CYS A 1 199 ? -19.140 -5.888 27.225 1.00 86.19 199 CYS A O 1
ATOM 1518 N N . ALA A 1 200 ? -19.242 -3.699 27.674 1.00 85.62 200 ALA A N 1
ATOM 1519 C CA . ALA A 1 200 ? -17.880 -3.422 27.218 1.00 85.62 200 ALA A CA 1
ATOM 1520 C C . ALA A 1 200 ? -16.823 -4.179 28.050 1.00 85.62 200 ALA A C 1
ATOM 1522 O O . ALA A 1 200 ? -17.007 -4.412 29.250 1.00 85.62 200 ALA A O 1
ATOM 1523 N N . ALA A 1 201 ? -15.691 -4.521 27.427 1.00 87.69 201 ALA A N 1
ATOM 1524 C CA . ALA A 1 201 ? -14.555 -5.135 28.114 1.00 87.69 201 ALA A CA 1
ATOM 1525 C C . ALA A 1 201 ? -14.086 -4.273 29.302 1.00 87.69 201 ALA A C 1
ATOM 1527 O O . ALA A 1 201 ? -14.042 -3.046 29.214 1.00 87.69 201 ALA A O 1
ATOM 1528 N N . GLY A 1 202 ? -13.766 -4.910 30.433 1.00 88.38 202 GLY A N 1
ATOM 1529 C CA . GLY A 1 202 ? -13.371 -4.212 31.663 1.00 88.38 202 GLY A CA 1
ATOM 1530 C C . GLY A 1 202 ? -14.545 -3.642 32.473 1.00 88.38 202 GLY A C 1
ATOM 1531 O O . GLY A 1 202 ? -14.322 -3.050 33.531 1.00 88.38 202 GLY A O 1
ATOM 1532 N N . THR A 1 203 ? -15.786 -3.850 32.020 1.00 92.69 203 THR A N 1
ATOM 1533 C CA . THR A 1 203 ? -17.010 -3.519 32.765 1.00 92.69 203 THR A CA 1
ATOM 1534 C C . THR A 1 203 ? -17.630 -4.781 33.383 1.00 92.69 203 THR A C 1
ATOM 1536 O O . THR A 1 203 ? -17.489 -5.886 32.855 1.00 92.69 203 THR A O 1
ATOM 1539 N N . THR A 1 204 ? -18.274 -4.626 34.537 1.00 94.56 204 THR A N 1
ATOM 1540 C CA . THR A 1 204 ? -19.115 -5.635 35.188 1.00 94.56 204 THR A CA 1
ATOM 1541 C C . THR A 1 204 ? -20.475 -5.010 35.475 1.00 94.56 204 THR A C 1
ATOM 1543 O O . THR A 1 204 ? -20.580 -4.150 36.348 1.00 94.56 204 THR A O 1
ATOM 1546 N N . ASP A 1 205 ? -21.520 -5.454 34.789 1.00 95.19 205 ASP A N 1
ATOM 1547 C CA . ASP A 1 205 ? -22.865 -4.934 35.025 1.00 95.19 205 ASP A CA 1
ATOM 1548 C C . ASP A 1 205 ? -23.657 -5.902 35.893 1.00 95.19 205 ASP A C 1
ATOM 1550 O O . ASP A 1 205 ? -23.933 -7.031 35.494 1.00 95.19 205 ASP A O 1
ATOM 1554 N N . TYR A 1 206 ? -24.012 -5.476 37.102 1.00 94.81 206 TYR A N 1
ATOM 1555 C CA . TYR A 1 206 ? -24.843 -6.272 37.997 1.00 94.81 206 TYR A CA 1
ATOM 1556 C C . TYR A 1 206 ? -26.282 -6.284 37.506 1.00 94.81 206 TYR A C 1
ATOM 1558 O O . TYR A 1 206 ? -26.823 -5.242 37.142 1.00 94.81 206 TYR A O 1
ATOM 1566 N N . TYR A 1 207 ? -26.937 -7.439 37.558 1.00 95.25 207 TYR A N 1
ATOM 1567 C CA . TYR A 1 207 ? -28.374 -7.501 37.336 1.00 95.25 207 TYR A CA 1
ATOM 1568 C C . TYR A 1 207 ? -29.125 -7.063 38.585 1.00 95.25 207 TYR A C 1
ATOM 1570 O O . TYR A 1 207 ? -28.856 -7.512 39.705 1.00 95.25 207 TYR A O 1
ATOM 1578 N N . THR A 1 208 ? -30.121 -6.207 38.374 1.00 94.69 208 THR A N 1
ATOM 1579 C CA . THR A 1 208 ? -30.814 -5.506 39.448 1.00 94.69 208 THR A CA 1
ATOM 1580 C C . THR A 1 208 ? -32.334 -5.541 39.295 1.00 94.69 208 THR A C 1
ATOM 1582 O O . THR A 1 208 ? -32.862 -5.591 38.187 1.00 94.69 208 THR A O 1
ATOM 1585 N N . GLY A 1 209 ? -33.062 -5.568 40.413 1.00 91.25 209 GLY A N 1
ATOM 1586 C CA . GLY A 1 209 ? -34.529 -5.589 40.467 1.00 91.25 209 GLY A CA 1
ATOM 1587 C C . GLY A 1 209 ? -35.243 -4.234 40.413 1.00 91.25 209 GLY A C 1
ATOM 1588 O O . GLY A 1 209 ? -36.473 -4.189 40.428 1.00 91.25 209 GLY A O 1
ATOM 1589 N N . TRP A 1 210 ? -34.495 -3.134 40.411 1.00 89.44 210 TRP A N 1
ATOM 1590 C CA . TRP A 1 210 ? -35.002 -1.765 40.515 1.00 89.44 210 TRP A CA 1
ATOM 1591 C C . TRP A 1 210 ? -34.838 -0.990 39.228 1.00 89.44 210 TRP A C 1
ATOM 1593 O O . TRP A 1 210 ? -33.959 -1.360 38.426 1.00 89.44 210 TRP A O 1
#

Foldseek 3Di:
DPDAPVVVVPDPDPVRVVVVLVVLLVVQLVLLVVLCVPQVVLDDPVLPVLSVCSNVPSVPDDHPVSSVVSVVVSVVSSVVSVVSVVVVVVVVVVVVVVVVVVVVVVVVVVVVVDDDDDDDDLPQPADAPPVQWDADPQAIEGADACVVPPDPCQVQWDADPRFFTAHPVGAFEKEAQQDDAQDWDAGSVGIHGHHHNPDDHRYIYTYGHD